Protein AF-0000000072571154 (afdb_homodimer)

pLDDT: mean 88.45, std 12.38, range [33.78, 98.88]

Nearest PDB structures (foldseek):
  8fv0-assembly1_C  TM=9.932E-01  e=1.694E-27  Staphylococcus aureus
  3wr7-assembly1_A-3  TM=9.805E-01  e=6.961E-25  Escherichia coli LY180
  6vfn-assembly1_A  TM=9.793E-01  e=5.054E-25  Bacillus thuringiensis
  5ix3-assembly1_A  TM=9.301E-01  e=3.028E-25  Staphylococcus aureus
  6d72-assembly1_C  TM=8.863E-01  e=3.458E-23  Yersinia pestis

Sequence (360 aa):
MTTLTNEPTMKIRALERTDLKNIHIINNKAETMRLWFEEPYESLDELTSLYDKHIHDNTERRFVIEANDTFIGIVELMSIDYIHRTCEIQIIIISGFSGKGYAQKALKTGVDYAFNTLNMHKVYLWVDIDNAPAVHIYKKLGFKIEGTIKEQFFAGGRYHDSYFMGILKSEYTQREKAVKMTTLTNEPTMKIRALERTDLKNIHIINNKAETMRLWFEEPYESLDELTSLYDKHIHDNTERRFVIEANDTFIGIVELMSIDYIHRTCEIQIIIISGFSGKGYAQKALKTGVDYAFNTLNMHKVYLWVDIDNAPAVHIYKKLGFKIEGTIKEQFFAGGRYHDSYFMGILKSEYTQREKAVK

Structure (mmCIF, N/CA/C/O backbone):
data_AF-0000000072571154-model_v1
#
loop_
_entity.id
_entity.type
_entity.pdbx_description
1 polymer 'Spermidine acetyltransferase'
#
loop_
_atom_site.group_PDB
_atom_site.id
_atom_site.type_symbol
_atom_site.label_atom_id
_atom_site.label_alt_id
_atom_site.label_comp_id
_atom_site.label_asym_id
_atom_site.label_entity_id
_atom_site.label_seq_id
_atom_site.pdbx_PDB_ins_code
_atom_site.Cartn_x
_atom_site.Cartn_y
_atom_site.Cartn_z
_atom_site.occupancy
_atom_site.B_iso_or_equiv
_atom_site.auth_seq_id
_atom_site.auth_comp_id
_atom_site.auth_asym_id
_atom_site.auth_atom_id
_atom_site.pdbx_PDB_model_num
ATOM 1 N N . MET A 1 1 ? -10.336 -48.344 -22.266 1 33.78 1 MET A N 1
ATOM 2 C CA . MET A 1 1 ? -9.133 -47.531 -22.469 1 33.78 1 MET A CA 1
ATOM 3 C C . MET A 1 1 ? -9.242 -46.188 -21.766 1 33.78 1 MET A C 1
ATOM 5 O O . MET A 1 1 ? -10 -45.312 -22.203 1 33.78 1 MET A O 1
ATOM 9 N N . THR A 1 2 ? -9.406 -46.156 -20.438 1 39.28 2 THR A N 1
ATOM 10 C CA . THR A 1 2 ? -9.578 -44.969 -19.594 1 39.28 2 THR A CA 1
ATOM 11 C C . THR A 1 2 ? -8.516 -43.938 -19.891 1 39.28 2 THR A C 1
ATOM 13 O O . THR A 1 2 ? -7.32 -44.188 -19.719 1 39.28 2 THR A O 1
ATOM 16 N N . THR A 1 3 ? -8.688 -43.156 -20.969 1 38.47 3 THR A N 1
ATOM 17 C CA . THR A 1 3 ? -7.75 -42.125 -21.375 1 38.47 3 THR A CA 1
ATOM 18 C C . THR A 1 3 ? -7.277 -41.312 -20.156 1 38.47 3 THR A C 1
ATOM 20 O O . THR A 1 3 ? -8.086 -40.719 -19.453 1 38.47 3 THR A O 1
ATOM 23 N N . LEU A 1 4 ? -6.418 -41.906 -19.297 1 43.72 4 LEU A N 1
ATOM 24 C CA . LEU A 1 4 ? -5.672 -41.219 -18.266 1 43.72 4 LEU A CA 1
ATOM 25 C C . LEU A 1 4 ? -5.215 -39.844 -18.766 1 43.72 4 LEU A C 1
ATOM 27 O O . LEU A 1 4 ? -4.301 -39.75 -19.594 1 43.72 4 LEU A O 1
ATOM 31 N N . THR A 1 5 ? -5.988 -38.938 -19.219 1 46.62 5 THR A N 1
ATOM 32 C CA . THR A 1 5 ? -5.539 -37.594 -19.562 1 46.62 5 THR A CA 1
ATOM 33 C C . THR A 1 5 ? -4.539 -37.062 -18.547 1 46.62 5 THR A C 1
ATOM 35 O O . THR A 1 5 ? -4.844 -37 -17.344 1 46.62 5 THR A O 1
ATOM 38 N N . ASN A 1 6 ? -3.266 -37.438 -18.484 1 48.69 6 ASN A N 1
ATOM 39 C CA . ASN A 1 6 ? -2.072 -37.094 -17.719 1 48.69 6 ASN A CA 1
ATOM 40 C C . ASN A 1 6 ? -1.991 -35.594 -17.438 1 48.69 6 ASN A C 1
ATOM 42 O O . ASN A 1 6 ? -1.205 -34.906 -18.062 1 48.69 6 ASN A O 1
ATOM 46 N N . GLU A 1 7 ? -3.014 -34.875 -17.516 1 56.88 7 GLU A N 1
ATOM 47 C CA . GLU A 1 7 ? -2.82 -33.469 -17.234 1 56.88 7 GLU A CA 1
ATOM 48 C C . GLU A 1 7 ? -2.199 -33.25 -15.852 1 56.88 7 GLU A C 1
ATOM 50 O O . GLU A 1 7 ? -2.551 -33.938 -14.898 1 56.88 7 GLU A O 1
ATOM 55 N N . PRO A 1 8 ? -0.92 -32.781 -15.859 1 63 8 PRO A N 1
ATOM 56 C CA . PRO A 1 8 ? -0.287 -32.531 -14.562 1 63 8 PRO A CA 1
ATOM 57 C C . PRO A 1 8 ? -1.263 -31.984 -13.531 1 63 8 PRO A C 1
ATOM 59 O O . PRO A 1 8 ? -2.152 -31.203 -13.875 1 63 8 PRO A O 1
ATOM 62 N N . THR A 1 9 ? -1.479 -32.812 -12.477 1 82.75 9 THR A N 1
ATOM 63 C CA . THR A 1 9 ? -2.389 -32.469 -11.391 1 82.75 9 THR A CA 1
ATOM 64 C C . THR A 1 9 ? -1.808 -31.328 -10.547 1 82.75 9 THR A C 1
ATOM 66 O O . THR A 1 9 ? -0.744 -31.484 -9.938 1 82.75 9 THR A O 1
ATOM 69 N N . MET A 1 10 ? -2.191 -30.125 -10.812 1 89.62 10 MET A N 1
ATOM 70 C CA . MET A 1 10 ? -1.796 -29 -9.969 1 89.62 10 MET A CA 1
ATOM 71 C C . MET A 1 10 ? -2.668 -28.938 -8.719 1 89.62 10 MET A C 1
ATOM 73 O O . MET A 1 10 ? -3.881 -29.141 -8.789 1 89.62 10 MET A O 1
ATOM 77 N N . LYS A 1 11 ? -1.994 -28.875 -7.59 1 92.62 11 LYS A N 1
ATOM 78 C CA . LYS A 1 11 ? -2.668 -28.703 -6.305 1 92.62 11 LYS A CA 1
ATOM 79 C C . LYS A 1 11 ? -2.201 -27.422 -5.613 1 92.62 11 LYS A C 1
ATOM 81 O O . LYS A 1 11 ? -1.026 -27.062 -5.695 1 92.62 11 LYS A O 1
ATOM 86 N N . ILE A 1 12 ? -3.146 -26.766 -4.973 1 93.5 12 ILE A N 1
ATOM 87 C CA . ILE A 1 12 ? -2.838 -25.609 -4.148 1 93.5 12 ILE A CA 1
ATOM 88 C C . ILE A 1 12 ? -3.236 -25.875 -2.699 1 93.5 12 ILE A C 1
ATOM 90 O O . ILE A 1 12 ? -4.371 -26.281 -2.428 1 93.5 12 ILE A O 1
ATOM 94 N N . ARG A 1 13 ? -2.301 -25.734 -1.814 1 92.19 13 ARG A N 1
ATOM 95 C CA . ARG A 1 13 ? -2.557 -26.031 -0.409 1 92.19 13 ARG A CA 1
ATOM 96 C C . ARG A 1 13 ? -1.908 -25 0.498 1 92.19 13 ARG A C 1
ATOM 98 O O . ARG A 1 13 ? -1.066 -24.219 0.052 1 92.19 13 ARG A O 1
ATOM 105 N N . ALA A 1 14 ? -2.285 -25.031 1.803 1 90.06 14 ALA A N 1
ATOM 106 C CA . ALA A 1 14 ? -1.712 -24.125 2.787 1 90.06 14 ALA A CA 1
ATOM 107 C C . ALA A 1 14 ? -0.218 -24.375 2.967 1 90.06 14 ALA A C 1
ATOM 109 O O . ALA A 1 14 ? 0.23 -25.516 2.936 1 90.06 14 ALA A O 1
ATOM 110 N N . LEU A 1 15 ? 0.505 -23.312 3.18 1 89.62 15 LEU A N 1
ATOM 111 C CA . LEU A 1 15 ? 1.932 -23.406 3.471 1 89.62 15 LEU A CA 1
ATOM 112 C C . LEU A 1 15 ? 2.166 -24.078 4.824 1 89.62 15 LEU A C 1
ATOM 114 O O . LEU A 1 15 ? 1.5 -23.734 5.809 1 89.62 15 LEU A O 1
ATOM 118 N N . GLU A 1 16 ? 2.992 -25.062 4.809 1 86.69 16 GLU A N 1
ATOM 119 C CA . GLU A 1 16 ? 3.379 -25.75 6.035 1 86.69 16 GLU A CA 1
ATOM 120 C C . GLU A 1 16 ? 4.852 -25.516 6.363 1 86.69 16 GLU A C 1
ATOM 122 O O . GLU A 1 16 ? 5.621 -25.094 5.5 1 86.69 16 GLU A O 1
ATOM 127 N N . ARG A 1 17 ? 5.148 -25.797 7.574 1 85.94 17 ARG A N 1
ATOM 128 C CA . ARG A 1 17 ? 6.523 -25.609 8.031 1 85.94 17 ARG A CA 1
ATOM 129 C C . ARG A 1 17 ? 7.496 -26.375 7.133 1 85.94 17 ARG A C 1
ATOM 131 O O . ARG A 1 17 ? 8.609 -25.906 6.875 1 85.94 17 ARG A O 1
ATOM 138 N N . THR A 1 18 ? 7.094 -27.484 6.648 1 85.94 18 THR A N 1
ATOM 139 C CA . THR A 1 18 ? 7.953 -28.344 5.84 1 85.94 18 THR A CA 1
ATOM 140 C C . THR A 1 18 ? 8.242 -27.703 4.488 1 85.94 18 THR A C 1
ATOM 142 O O . THR A 1 18 ? 9.164 -28.109 3.781 1 85.94 18 THR A O 1
ATOM 145 N N . ASP A 1 19 ? 7.473 -26.688 4.16 1 89.56 19 ASP A N 1
ATOM 146 C CA . ASP A 1 19 ? 7.656 -26 2.877 1 89.56 19 ASP A CA 1
ATOM 147 C C . ASP A 1 19 ? 8.711 -24.906 2.979 1 89.56 19 ASP A C 1
ATOM 149 O O . ASP A 1 19 ? 9.164 -24.391 1.96 1 89.56 19 ASP A O 1
ATOM 153 N N . LEU A 1 20 ? 9.102 -24.578 4.164 1 87.44 20 LEU A N 1
ATOM 154 C CA . LEU A 1 20 ? 9.938 -23.406 4.398 1 87.44 20 LEU A CA 1
ATOM 155 C C . LEU A 1 20 ? 11.281 -23.562 3.699 1 87.44 20 LEU A C 1
ATOM 157 O O . LEU A 1 20 ? 11.859 -22.562 3.24 1 87.44 20 LEU A O 1
ATOM 161 N N . LYS A 1 21 ? 11.719 -24.75 3.594 1 85.94 21 LYS A N 1
ATOM 162 C CA . LYS A 1 21 ? 12.977 -24.969 2.887 1 85.94 21 LYS A CA 1
ATOM 163 C C . LYS A 1 21 ? 12.867 -24.547 1.423 1 85.94 21 LYS A C 1
ATOM 165 O O . LYS A 1 21 ? 13.797 -23.953 0.868 1 85.94 21 LYS A O 1
ATOM 170 N N . ASN A 1 22 ? 11.805 -24.891 0.812 1 86.12 22 ASN A N 1
ATOM 171 C CA . ASN A 1 22 ? 11.57 -24.5 -0.575 1 86.12 22 ASN A CA 1
ATOM 172 C C . ASN A 1 22 ? 11.383 -22.984 -0.713 1 86.12 22 ASN A C 1
ATOM 174 O O . ASN A 1 22 ? 11.875 -22.391 -1.672 1 86.12 22 ASN A O 1
ATOM 178 N N . ILE A 1 23 ? 10.695 -22.438 0.235 1 84.75 23 ILE A N 1
ATOM 179 C CA . ILE A 1 23 ? 10.492 -20.984 0.25 1 84.75 23 ILE A CA 1
ATOM 180 C C . ILE A 1 23 ? 11.844 -20.281 0.365 1 84.75 23 ILE A C 1
ATOM 182 O O . ILE A 1 23 ? 12.078 -19.266 -0.292 1 84.75 23 ILE A O 1
ATOM 186 N N . HIS A 1 24 ? 12.609 -20.828 1.175 1 84.25 24 HIS A N 1
ATOM 187 C CA . HIS A 1 24 ? 13.953 -20.297 1.356 1 84.25 24 HIS A CA 1
ATOM 188 C C . HIS A 1 24 ? 14.711 -20.25 0.034 1 84.25 24 HIS A C 1
ATOM 190 O O . HIS A 1 24 ? 15.367 -19.25 -0.275 1 84.25 24 HIS A O 1
ATOM 196 N N . ILE A 1 25 ? 14.531 -21.266 -0.723 1 80.62 25 ILE A N 1
ATOM 197 C CA . ILE A 1 25 ? 15.195 -21.328 -2.02 1 80.62 25 ILE A CA 1
ATOM 198 C C . ILE A 1 25 ? 14.664 -20.234 -2.934 1 80.62 25 ILE A C 1
ATOM 200 O O . ILE A 1 25 ? 15.438 -19.531 -3.582 1 80.62 25 ILE A O 1
ATOM 204 N N . ILE A 1 26 ? 13.43 -20.047 -2.957 1 79.56 26 ILE A N 1
ATOM 205 C CA . ILE A 1 26 ? 12.781 -19.031 -3.785 1 79.56 26 ILE A CA 1
ATOM 206 C C . ILE A 1 26 ? 13.242 -17.641 -3.342 1 79.56 26 ILE A C 1
ATOM 208 O O . ILE A 1 26 ? 13.633 -16.828 -4.172 1 79.56 26 ILE A O 1
ATOM 212 N N . ASN A 1 27 ? 13.25 -17.469 -2.021 1 77.88 27 ASN A N 1
ATOM 213 C CA . ASN A 1 27 ? 13.523 -16.156 -1.444 1 77.88 27 ASN A CA 1
ATOM 214 C C . ASN A 1 27 ? 14.984 -15.758 -1.632 1 77.88 27 ASN A C 1
ATOM 216 O O . ASN A 1 27 ? 15.352 -14.602 -1.421 1 77.88 27 ASN A O 1
ATOM 220 N N . ASN A 1 28 ? 15.758 -16.688 -2.062 1 77.88 28 ASN A N 1
ATOM 221 C CA . ASN A 1 28 ? 17.188 -16.406 -2.207 1 77.88 28 ASN A CA 1
ATOM 222 C C . ASN A 1 28 ? 17.609 -16.406 -3.672 1 77.88 28 ASN A C 1
ATOM 224 O O . ASN A 1 28 ? 18.797 -16.328 -3.977 1 77.88 28 ASN A O 1
ATOM 228 N N . LYS A 1 29 ? 16.656 -16.578 -4.523 1 77.44 29 LYS A N 1
ATOM 229 C CA . LYS A 1 29 ? 16.906 -16.438 -5.953 1 77.44 29 LYS A CA 1
ATOM 230 C C . LYS A 1 29 ? 16.703 -14.992 -6.402 1 77.44 29 LYS A C 1
ATOM 232 O O . LYS A 1 29 ? 15.562 -14.531 -6.527 1 77.44 29 LYS A O 1
ATOM 237 N N . ALA A 1 30 ? 17.781 -14.375 -6.754 1 75.56 30 ALA A N 1
ATOM 238 C CA . ALA A 1 30 ? 17.781 -12.938 -7.039 1 75.56 30 ALA A CA 1
ATOM 239 C C . ALA A 1 30 ? 16.844 -12.602 -8.188 1 75.56 30 ALA A C 1
ATOM 241 O O . ALA A 1 30 ? 16.109 -11.609 -8.133 1 75.56 30 ALA A O 1
ATOM 242 N N . GLU A 1 31 ? 16.844 -13.414 -9.195 1 78.38 31 GLU A N 1
ATOM 243 C CA . GLU A 1 31 ? 16.031 -13.141 -10.383 1 78.38 31 GLU A CA 1
ATOM 244 C C . GLU A 1 31 ? 14.547 -13.188 -10.062 1 78.38 31 GLU A C 1
ATOM 246 O O . GLU A 1 31 ? 13.773 -12.383 -10.578 1 78.38 31 GLU A O 1
ATOM 251 N N . THR A 1 32 ? 14.227 -14.055 -9.203 1 77.12 32 THR A N 1
ATOM 252 C CA . THR A 1 32 ? 12.828 -14.211 -8.812 1 77.12 32 THR A CA 1
ATOM 253 C C . THR A 1 32 ? 12.398 -13.07 -7.891 1 77.12 32 THR A C 1
ATOM 255 O O . THR A 1 32 ? 11.359 -12.453 -8.102 1 77.12 32 THR A O 1
ATOM 258 N N . MET A 1 33 ? 13.289 -12.781 -6.98 1 77.75 33 MET A N 1
ATOM 259 C CA . MET A 1 33 ? 12.953 -11.789 -5.961 1 77.75 33 MET A CA 1
ATOM 260 C C . MET A 1 33 ? 12.914 -10.391 -6.551 1 77.75 33 MET A C 1
ATOM 262 O O . MET A 1 33 ? 12.156 -9.531 -6.082 1 77.75 33 MET A O 1
ATOM 266 N N . ARG A 1 34 ? 13.602 -10.203 -7.621 1 77.69 34 ARG A N 1
ATOM 267 C CA . ARG A 1 34 ? 13.57 -8.914 -8.312 1 77.69 34 ARG A CA 1
ATOM 268 C C . ARG A 1 34 ? 12.172 -8.602 -8.82 1 77.69 34 ARG A C 1
ATOM 270 O O . ARG A 1 34 ? 11.719 -7.457 -8.75 1 77.69 34 ARG A O 1
ATOM 277 N N . LEU A 1 35 ? 11.531 -9.602 -9.227 1 75.94 35 LEU A N 1
ATOM 278 C CA . LEU A 1 35 ? 10.195 -9.414 -9.773 1 75.94 35 LEU A CA 1
ATOM 279 C C . LEU A 1 35 ? 9.188 -9.148 -8.656 1 75.94 35 LEU A C 1
ATOM 281 O O . LEU A 1 35 ? 8.086 -8.641 -8.914 1 75.94 35 LEU A O 1
ATOM 285 N N . TRP A 1 36 ? 9.609 -9.477 -7.504 1 74.75 36 TRP A N 1
ATOM 286 C CA . TRP A 1 36 ? 8.781 -9.211 -6.336 1 74.75 36 TRP A CA 1
ATOM 287 C C . TRP A 1 36 ? 9.242 -7.953 -5.605 1 74.75 36 TRP A C 1
ATOM 289 O O . TRP A 1 36 ? 8.688 -7.598 -4.559 1 74.75 36 TRP A O 1
ATOM 299 N N . PHE A 1 37 ? 10.242 -7.289 -6.059 1 77.88 37 PHE A N 1
ATOM 300 C CA . PHE A 1 37 ? 10.812 -6.078 -5.492 1 77.88 37 PHE A CA 1
ATOM 301 C C . PHE A 1 37 ? 11.305 -6.32 -4.066 1 77.88 37 PHE A C 1
ATOM 303 O O . PHE A 1 37 ? 11.109 -5.484 -3.186 1 77.88 37 PHE A O 1
ATOM 310 N N . GLU A 1 38 ? 11.867 -7.504 -3.871 1 75.62 38 GLU A N 1
ATOM 311 C CA . GLU A 1 38 ? 12.359 -7.871 -2.547 1 75.62 38 GLU A CA 1
ATOM 312 C C . GLU A 1 38 ? 13.836 -8.273 -2.596 1 75.62 38 GLU A C 1
ATOM 314 O O . GLU A 1 38 ? 14.336 -8.664 -3.648 1 75.62 38 GLU A O 1
ATOM 319 N N . GLU A 1 39 ? 14.445 -8.078 -1.369 1 75.62 39 GLU A N 1
ATOM 320 C CA . GLU A 1 39 ? 15.828 -8.516 -1.218 1 75.62 39 GLU A CA 1
ATOM 321 C C . GLU A 1 39 ? 15.914 -10.031 -1.07 1 75.62 39 GLU A C 1
ATOM 323 O O . GLU A 1 39 ? 15.148 -10.633 -0.309 1 75.62 39 GLU A O 1
ATOM 328 N N . PRO A 1 40 ? 16.891 -10.656 -1.719 1 72.69 40 PRO A N 1
ATOM 329 C CA . PRO A 1 40 ? 17.078 -12.102 -1.566 1 72.69 40 PRO A CA 1
ATOM 330 C C . PRO A 1 40 ? 18 -12.453 -0.395 1 72.69 40 PRO A C 1
ATOM 332 O O . PRO A 1 40 ? 19.156 -12.836 -0.602 1 72.69 40 PRO A O 1
ATOM 335 N N . TYR A 1 41 ? 17.578 -12.336 0.846 1 69.5 41 TYR A N 1
ATOM 336 C CA . TYR A 1 41 ? 18.531 -12.492 1.949 1 69.5 41 TYR A CA 1
ATOM 337 C C . TYR A 1 41 ? 17.891 -13.258 3.105 1 69.5 41 TYR A C 1
ATOM 339 O O . TYR A 1 41 ? 18.516 -13.422 4.16 1 69.5 41 TYR A O 1
ATOM 347 N N . GLU A 1 42 ? 16.984 -13.977 2.957 1 70.69 42 GLU A N 1
ATOM 348 C CA . GLU A 1 42 ? 16.297 -14.523 4.121 1 70.69 42 GLU A CA 1
ATOM 349 C C . GLU A 1 42 ? 16.906 -15.852 4.551 1 70.69 42 GLU A C 1
ATOM 351 O O . GLU A 1 42 ? 16.969 -16.797 3.762 1 70.69 42 GLU A O 1
ATOM 356 N N . SER A 1 43 ? 17.531 -15.852 5.777 1 73.62 43 SER A N 1
ATOM 357 C CA . SER A 1 43 ? 18 -17.125 6.312 1 73.62 43 SER A CA 1
ATOM 358 C C . SER A 1 43 ? 16.828 -18.047 6.66 1 73.62 43 SER A C 1
ATOM 360 O O . SER A 1 43 ? 15.711 -17.578 6.863 1 73.62 43 SER A O 1
ATOM 362 N N . LEU A 1 44 ? 17.156 -19.266 6.637 1 79.69 44 LEU A N 1
ATOM 363 C CA . LEU A 1 44 ? 16.125 -20.234 6.98 1 79.69 44 LEU A CA 1
ATOM 364 C C . LEU A 1 44 ? 15.625 -20.016 8.406 1 79.69 44 LEU A C 1
ATOM 366 O O . LEU A 1 44 ? 14.43 -20.156 8.688 1 79.69 44 LEU A O 1
ATOM 370 N N . ASP A 1 45 ? 16.469 -19.688 9.258 1 75.5 45 ASP A N 1
ATOM 371 C CA . ASP A 1 45 ? 16.094 -19.406 10.641 1 75.5 45 ASP A CA 1
ATOM 372 C C . ASP A 1 45 ? 15.156 -18.203 10.727 1 75.5 45 ASP A C 1
ATOM 374 O O . ASP A 1 45 ? 14.188 -18.219 11.484 1 75.5 45 ASP A O 1
ATOM 378 N N . GLU A 1 46 ? 15.414 -17.234 10.016 1 72.38 46 GLU A N 1
ATOM 379 C CA . GLU A 1 46 ? 14.562 -16.047 9.984 1 72.38 46 GLU A CA 1
ATOM 380 C C . GLU A 1 46 ? 13.188 -16.375 9.414 1 72.38 46 GLU A C 1
ATOM 382 O O . GLU A 1 46 ? 12.172 -15.906 9.938 1 72.38 46 GLU A O 1
ATOM 387 N N . LEU A 1 47 ? 13.359 -17.125 8.414 1 76.81 47 LEU A N 1
ATOM 388 C CA . LEU A 1 47 ? 12.109 -17.531 7.773 1 76.81 47 LEU A CA 1
ATOM 389 C C . LEU A 1 47 ? 11.25 -18.328 8.742 1 76.81 47 LEU A C 1
ATOM 391 O O . LEU A 1 47 ? 10.039 -18.109 8.828 1 76.81 47 LEU A O 1
ATOM 395 N N . THR A 1 48 ? 11.867 -19.203 9.414 1 79.5 48 THR A N 1
ATOM 396 C CA . THR A 1 48 ? 11.164 -20.016 10.383 1 79.5 48 THR A CA 1
ATOM 397 C C . THR A 1 48 ? 10.594 -19.172 11.508 1 79.5 48 THR A C 1
ATOM 399 O O . THR A 1 48 ? 9.445 -19.359 11.93 1 79.5 48 THR A O 1
ATOM 402 N N . SER A 1 49 ? 11.328 -18.312 11.945 1 78.31 49 SER A N 1
ATOM 403 C CA . SER A 1 49 ? 10.875 -17.406 13 1 78.31 49 SER A CA 1
ATOM 404 C C . SER A 1 49 ? 9.695 -16.578 12.531 1 78.31 49 SER A C 1
ATOM 406 O O . SER A 1 49 ? 8.727 -16.375 13.273 1 78.31 49 SER A O 1
ATOM 408 N N . LEU A 1 50 ? 9.859 -16.109 11.32 1 74.19 50 LEU A N 1
ATOM 409 C CA . LEU A 1 50 ? 8.781 -15.305 10.758 1 74.19 50 LEU A CA 1
ATOM 410 C C . LEU A 1 50 ? 7.512 -16.141 10.602 1 74.19 50 LEU A C 1
ATOM 412 O O . LEU A 1 50 ? 6.414 -15.656 10.883 1 74.19 50 LEU A O 1
ATOM 416 N N . TYR A 1 51 ? 7.758 -17.281 10.18 1 78.38 51 TYR A N 1
ATOM 417 C CA . TYR A 1 51 ? 6.641 -18.219 10.055 1 78.38 51 TYR A CA 1
ATOM 418 C C . TYR A 1 51 ? 5.941 -18.406 11.398 1 78.38 51 TYR A C 1
ATOM 420 O O . TYR A 1 51 ? 4.715 -18.312 11.484 1 78.38 51 TYR A O 1
ATOM 428 N N . ASP A 1 52 ? 6.648 -18.547 12.422 1 76.44 52 ASP A N 1
ATOM 429 C CA . ASP A 1 52 ? 6.105 -18.781 13.75 1 76.44 52 ASP A CA 1
ATOM 430 C C . ASP A 1 52 ? 5.379 -17.531 14.266 1 76.44 52 ASP A C 1
ATOM 432 O O . ASP A 1 52 ? 4.348 -17.641 14.93 1 76.44 52 ASP A O 1
ATOM 436 N N . LYS A 1 53 ? 5.887 -16.422 13.906 1 75.12 53 LYS A N 1
ATOM 437 C CA . LYS A 1 53 ? 5.305 -15.164 14.359 1 75.12 53 LYS A CA 1
ATOM 438 C C . LYS A 1 53 ? 4.004 -14.867 13.625 1 75.12 53 LYS A C 1
ATOM 440 O O . LYS A 1 53 ? 3.119 -14.195 14.164 1 75.12 53 LYS A O 1
ATOM 445 N N . HIS A 1 54 ? 3.994 -15.461 12.438 1 75.31 54 HIS A N 1
ATOM 446 C CA . HIS A 1 54 ? 2.891 -15.055 11.578 1 75.31 54 HIS A CA 1
ATOM 447 C C . HIS A 1 54 ? 1.86 -16.172 11.438 1 75.31 54 HIS A C 1
ATOM 449 O O . HIS A 1 54 ? 0.927 -16.062 10.641 1 75.31 54 HIS A O 1
ATOM 455 N N . ILE A 1 55 ? 2.066 -17.141 12.188 1 71.69 55 ILE A N 1
ATOM 456 C CA . ILE A 1 55 ? 1.182 -18.297 12.062 1 71.69 55 ILE A CA 1
ATOM 457 C C . ILE A 1 55 ? -0.259 -17.875 12.344 1 71.69 55 ILE A C 1
ATOM 459 O O . ILE A 1 55 ? -1.198 -18.438 11.773 1 71.69 55 ILE A O 1
ATOM 463 N N . HIS A 1 56 ? -0.431 -16.797 13.07 1 74.06 56 HIS A N 1
ATOM 464 C CA . HIS A 1 56 ? -1.773 -16.344 13.414 1 74.06 56 HIS A CA 1
ATOM 465 C C . HIS A 1 56 ? -2.088 -15.008 12.742 1 74.06 56 HIS A C 1
ATOM 467 O O . HIS A 1 56 ? -3.066 -14.352 13.094 1 74.06 56 HIS A O 1
ATOM 473 N N . ASP A 1 57 ? -1.201 -14.688 11.961 1 82.5 57 ASP A N 1
ATOM 474 C CA . ASP A 1 57 ? -1.418 -13.43 11.25 1 82.5 57 ASP A CA 1
ATOM 475 C C . ASP A 1 57 ? -2.576 -13.555 10.266 1 82.5 57 ASP A C 1
ATOM 477 O O . ASP A 1 57 ? -2.52 -14.344 9.328 1 82.5 57 ASP A O 1
ATOM 481 N N . ASN A 1 58 ? -3.543 -12.766 10.477 1 87.62 58 ASN A N 1
ATOM 482 C CA . ASN A 1 58 ? -4.738 -12.852 9.641 1 87.62 58 ASN A CA 1
ATOM 483 C C . ASN A 1 58 ? -4.664 -11.891 8.461 1 87.62 58 ASN A C 1
ATOM 485 O O . ASN A 1 58 ? -5.621 -11.766 7.691 1 87.62 58 ASN A O 1
ATOM 489 N N . THR A 1 59 ? -3.521 -11.234 8.328 1 92 59 THR A N 1
ATOM 490 C CA . THR A 1 59 ? -3.422 -10.258 7.25 1 92 59 THR A CA 1
ATOM 491 C C . THR A 1 59 ? -2.697 -10.852 6.043 1 92 59 THR A C 1
ATOM 493 O O . THR A 1 59 ? -2.367 -10.141 5.098 1 92 59 THR A O 1
ATOM 496 N N . GLU A 1 60 ? -2.471 -12.203 6.129 1 93.56 60 GLU A N 1
ATOM 497 C CA . GLU A 1 60 ? -1.846 -12.875 4.992 1 93.56 60 GLU A CA 1
ATOM 498 C C . GLU A 1 60 ? -2.312 -14.328 4.891 1 93.56 60 GLU A C 1
ATOM 500 O O . GLU A 1 60 ? -2.686 -14.938 5.891 1 93.56 60 GLU A O 1
ATOM 505 N N . ARG A 1 61 ? -2.385 -14.852 3.734 1 92.62 61 ARG A N 1
ATOM 506 C CA . ARG A 1 61 ? -2.582 -16.266 3.391 1 92.62 61 ARG A CA 1
ATOM 507 C C . ARG A 1 61 ? -1.538 -16.734 2.381 1 92.62 61 ARG A C 1
ATOM 509 O O . ARG A 1 61 ? -1.387 -16.125 1.313 1 92.62 61 ARG A O 1
ATOM 516 N N . ARG A 1 62 ? -0.857 -17.703 2.768 1 92.38 62 ARG A N 1
ATOM 517 C CA . ARG A 1 62 ? 0.189 -18.234 1.898 1 92.38 62 ARG A CA 1
ATOM 518 C C . ARG A 1 62 ? -0.139 -19.656 1.444 1 92.38 62 ARG A C 1
ATOM 520 O O . ARG A 1 62 ? -0.448 -20.516 2.268 1 92.38 62 ARG A O 1
ATOM 527 N N . PHE A 1 63 ? -0.073 -19.844 0.161 1 94.19 63 PHE A N 1
ATOM 528 C CA . PHE A 1 63 ? -0.414 -21.141 -0.419 1 94.19 63 PHE A CA 1
ATOM 529 C C . PHE A 1 63 ? 0.735 -21.672 -1.267 1 94.19 63 PHE A C 1
ATOM 531 O O . PHE A 1 63 ? 1.385 -20.906 -1.989 1 94.19 63 PHE A O 1
ATOM 538 N N . VAL A 1 64 ? 0.896 -22.953 -1.169 1 94.31 64 VAL A N 1
ATOM 539 C CA . VAL A 1 64 ? 1.897 -23.656 -1.964 1 94.31 64 VAL A CA 1
ATOM 540 C C . VAL A 1 64 ? 1.252 -24.219 -3.227 1 94.31 64 VAL A C 1
ATOM 542 O O . VAL A 1 64 ? 0.147 -24.766 -3.174 1 94.31 64 VAL A O 1
ATOM 545 N N . ILE A 1 65 ? 1.929 -24.031 -4.301 1 94.94 65 ILE A N 1
ATOM 546 C CA . ILE A 1 65 ? 1.534 -24.625 -5.566 1 94.94 65 ILE A CA 1
ATOM 547 C C . ILE A 1 65 ? 2.369 -25.891 -5.82 1 94.94 65 ILE A C 1
ATOM 549 O O . ILE A 1 65 ? 3.6 -25.828 -5.84 1 94.94 65 ILE A O 1
ATOM 553 N N . GLU A 1 66 ? 1.672 -26.969 -6.086 1 94.12 66 GLU A N 1
ATOM 554 C CA . GLU A 1 66 ? 2.34 -28.234 -6.359 1 94.12 66 GLU A CA 1
ATOM 555 C C . GLU A 1 66 ? 1.866 -28.828 -7.684 1 94.12 66 GLU A C 1
ATOM 557 O O . GLU A 1 66 ? 0.683 -28.75 -8.016 1 94.12 66 GLU A O 1
ATOM 562 N N . ALA A 1 67 ? 2.85 -29.312 -8.383 1 92.19 67 ALA A N 1
ATOM 563 C CA . ALA A 1 67 ? 2.566 -30.125 -9.562 1 92.19 67 ALA A CA 1
ATOM 564 C C . ALA A 1 67 ? 3.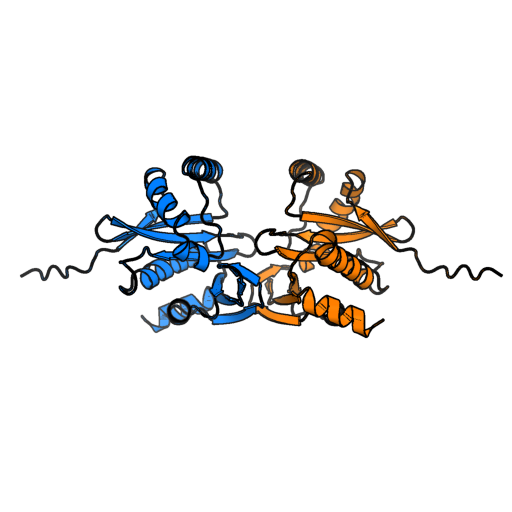205 -31.5 -9.453 1 92.19 67 ALA A C 1
ATOM 566 O O . ALA A 1 67 ? 4.418 -31.625 -9.242 1 92.19 67 ALA A O 1
ATOM 567 N N . ASN A 1 68 ? 2.387 -32.531 -9.586 1 89.62 68 ASN A N 1
ATOM 568 C CA . ASN A 1 68 ? 2.883 -33.906 -9.438 1 89.62 68 ASN A CA 1
ATOM 569 C C . ASN A 1 68 ? 3.676 -34.062 -8.148 1 89.62 68 ASN A C 1
ATOM 571 O O . ASN A 1 68 ? 4.797 -34.594 -8.172 1 89.62 68 ASN A O 1
ATOM 575 N N . ASP A 1 69 ? 3.193 -33.438 -7.062 1 87.56 69 ASP A N 1
ATOM 576 C CA . ASP A 1 69 ? 3.701 -33.562 -5.699 1 87.56 69 ASP A CA 1
ATOM 577 C C . ASP A 1 69 ? 5.059 -32.875 -5.559 1 87.56 69 ASP A C 1
ATOM 579 O O . ASP A 1 69 ? 5.832 -33.188 -4.656 1 87.56 69 ASP A O 1
ATOM 583 N N . THR A 1 70 ? 5.277 -32.094 -6.484 1 90.5 70 THR A N 1
ATOM 584 C CA . THR A 1 70 ? 6.5 -31.297 -6.445 1 90.5 70 THR A CA 1
ATOM 585 C C . THR A 1 70 ? 6.18 -29.812 -6.234 1 90.5 70 THR A C 1
ATOM 587 O O . THR A 1 70 ? 5.258 -29.281 -6.855 1 90.5 70 THR A O 1
ATOM 590 N N . PHE A 1 71 ? 6.965 -29.219 -5.328 1 92.25 71 PHE A N 1
ATOM 591 C CA . PHE A 1 71 ? 6.836 -27.781 -5.09 1 92.25 71 PHE A CA 1
ATOM 592 C C . PHE A 1 71 ? 7.227 -27 -6.332 1 92.25 71 PHE A C 1
ATOM 594 O O . PHE A 1 71 ? 8.336 -27.141 -6.844 1 92.25 71 PHE A O 1
ATOM 601 N N . ILE A 1 72 ? 6.242 -26.125 -6.793 1 92.62 72 ILE A N 1
ATOM 602 C CA . ILE A 1 72 ? 6.617 -25.406 -8.008 1 92.62 72 ILE A CA 1
ATOM 603 C C . ILE A 1 72 ? 6.414 -23.906 -7.812 1 92.62 72 ILE A C 1
ATOM 605 O O . ILE A 1 72 ? 6.684 -23.125 -8.719 1 92.62 72 ILE A O 1
ATOM 609 N N . GLY A 1 73 ? 5.883 -23.484 -6.672 1 93.5 73 GLY A N 1
ATOM 610 C CA . GLY A 1 73 ? 5.707 -22.062 -6.457 1 93.5 73 GLY A CA 1
ATOM 611 C C . GLY A 1 73 ? 4.773 -21.75 -5.301 1 93.5 73 GLY A C 1
ATOM 612 O O . GLY A 1 73 ? 4.453 -22.625 -4.496 1 93.5 73 GLY A O 1
ATOM 613 N N . ILE A 1 74 ? 4.449 -20.438 -5.203 1 93.31 74 ILE A N 1
ATOM 614 C CA . ILE A 1 74 ? 3.551 -19.969 -4.148 1 93.31 74 ILE A CA 1
ATOM 615 C C . ILE A 1 74 ? 2.613 -18.906 -4.699 1 93.31 74 ILE A C 1
ATOM 617 O O . ILE A 1 74 ? 2.959 -18.188 -5.652 1 93.31 74 ILE A O 1
ATOM 621 N N . VAL A 1 75 ? 1.478 -18.875 -4.16 1 95.25 75 VAL A N 1
ATOM 622 C CA . VAL A 1 75 ? 0.528 -17.797 -4.34 1 95.25 75 VAL A CA 1
ATOM 623 C C . VAL A 1 75 ? 0.067 -17.281 -2.977 1 95.25 75 VAL A C 1
ATOM 625 O O . VAL A 1 75 ? -0.273 -18.062 -2.092 1 95.25 75 VAL A O 1
ATOM 628 N N . GLU A 1 76 ? 0.158 -15.969 -2.871 1 95.38 76 GLU A N 1
ATOM 629 C CA . GLU A 1 76 ? -0.086 -15.398 -1.549 1 95.38 76 GLU A CA 1
ATOM 630 C C . GLU A 1 76 ? -1.068 -14.234 -1.623 1 95.38 76 GLU A C 1
ATOM 632 O O . GLU A 1 76 ? -1.067 -13.477 -2.594 1 95.38 76 GLU A O 1
ATOM 637 N N . LEU A 1 77 ? -1.926 -14.172 -0.643 1 96.81 77 LEU A N 1
ATOM 638 C CA . LEU A 1 77 ? -2.725 -12.984 -0.354 1 96.81 77 LEU A CA 1
ATOM 639 C C . LEU A 1 77 ? -2.107 -12.18 0.785 1 96.81 77 LEU A C 1
ATOM 641 O O . LEU A 1 77 ? -1.954 -12.688 1.898 1 96.81 77 LEU A O 1
ATOM 645 N N . MET A 1 78 ? -1.716 -10.977 0.456 1 95.56 78 MET A N 1
ATOM 646 C CA . MET A 1 78 ? -1.018 -10.125 1.413 1 95.56 78 MET A CA 1
ATOM 647 C C . MET A 1 78 ? -1.818 -8.859 1.698 1 95.56 78 MET A C 1
ATOM 649 O O . MET A 1 78 ? -2.76 -8.539 0.971 1 95.56 78 MET A O 1
ATOM 653 N N . SER A 1 79 ? -1.492 -8.234 2.832 1 96.12 79 SER A N 1
ATOM 654 C CA . SER A 1 79 ? -2.109 -6.965 3.197 1 96.12 79 SER A CA 1
ATOM 655 C C . SER A 1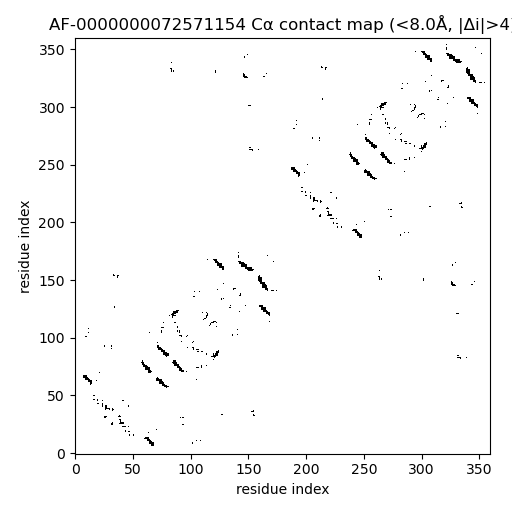 79 ? -3.629 -7.074 3.227 1 96.12 79 SER A C 1
ATOM 657 O O . SER A 1 79 ? -4.328 -6.223 2.678 1 96.12 79 SER A O 1
ATOM 659 N N . ILE A 1 80 ? -4.082 -8.148 3.734 1 96.19 80 ILE A N 1
ATOM 660 C CA . ILE A 1 80 ? -5.523 -8.336 3.863 1 96.19 80 ILE A CA 1
ATOM 661 C C . ILE A 1 80 ? -6.094 -7.293 4.828 1 96.19 80 ILE A C 1
ATOM 663 O O . ILE A 1 80 ? -5.664 -7.203 5.98 1 96.19 80 ILE A O 1
ATOM 667 N N . ASP A 1 81 ? -6.949 -6.496 4.355 1 96.25 81 ASP A N 1
ATOM 668 C CA . ASP A 1 81 ? -7.668 -5.504 5.145 1 96.25 81 ASP A CA 1
ATOM 669 C C . ASP A 1 81 ? -9.156 -5.836 5.223 1 96.25 81 ASP A C 1
ATOM 671 O O . ASP A 1 81 ? -9.867 -5.773 4.219 1 96.25 81 ASP A O 1
ATOM 675 N N . TYR A 1 82 ? -9.617 -6.145 6.379 1 94.56 82 TYR A N 1
ATOM 676 C CA . TYR A 1 82 ? -10.977 -6.648 6.531 1 94.56 82 TYR A CA 1
ATOM 677 C C . TYR A 1 82 ? -11.977 -5.5 6.629 1 94.56 82 TYR A C 1
ATOM 679 O O . TYR A 1 82 ? -13.188 -5.711 6.52 1 94.56 82 TYR A O 1
ATOM 687 N N . ILE A 1 83 ? -11.461 -4.289 6.828 1 93.06 83 ILE A N 1
ATOM 688 C CA . ILE A 1 83 ? -12.344 -3.127 6.805 1 93.06 83 ILE A CA 1
ATOM 689 C C . ILE A 1 83 ? -12.602 -2.707 5.359 1 93.06 83 ILE A C 1
ATOM 691 O O . ILE A 1 83 ? -13.75 -2.648 4.922 1 93.06 83 ILE A O 1
ATOM 695 N N . HIS A 1 84 ? -11.547 -2.479 4.637 1 96.44 84 HIS A N 1
ATOM 696 C CA . HIS A 1 84 ? -11.68 -2.098 3.236 1 96.44 84 HIS A CA 1
ATOM 697 C C . HIS A 1 84 ? -12 -3.307 2.365 1 96.44 84 HIS A C 1
ATOM 699 O O . HIS A 1 84 ? -12.43 -3.156 1.22 1 96.44 84 HIS A O 1
ATOM 705 N N . ARG A 1 85 ? -11.719 -4.5 2.975 1 97.75 85 ARG A N 1
ATOM 706 C CA . ARG A 1 85 ? -11.914 -5.781 2.303 1 97.75 85 ARG A CA 1
ATOM 707 C C . ARG A 1 85 ? -11.156 -5.824 0.978 1 97.75 85 ARG A C 1
ATOM 709 O O . ARG A 1 85 ? -11.734 -6.141 -0.064 1 97.75 85 ARG A O 1
ATOM 716 N N . THR A 1 86 ? -9.945 -5.473 1.057 1 98.44 86 THR A N 1
ATOM 717 C CA . THR A 1 86 ? -9.016 -5.547 -0.065 1 98.44 86 THR A CA 1
ATOM 718 C C . THR A 1 86 ? -7.793 -6.395 0.296 1 98.44 86 THR A C 1
ATOM 720 O O . THR A 1 86 ? -7.504 -6.598 1.476 1 98.44 86 THR A O 1
ATOM 723 N N . CYS A 1 87 ? -7.125 -6.934 -0.703 1 98.44 87 CYS A N 1
ATOM 724 C CA . CYS A 1 87 ? -5.852 -7.617 -0.477 1 98.44 87 CYS A CA 1
ATOM 725 C C . CYS A 1 87 ? -5 -7.613 -1.74 1 98.44 87 CYS A C 1
ATOM 727 O O . CYS A 1 87 ? -5.516 -7.414 -2.842 1 98.44 87 CYS A O 1
ATOM 729 N N . GLU A 1 88 ? -3.748 -7.734 -1.49 1 98.44 88 GLU A N 1
ATOM 730 C CA . GLU A 1 88 ? -2.775 -7.875 -2.57 1 98.44 88 GLU A CA 1
ATOM 731 C C . GLU A 1 88 ? -2.508 -9.344 -2.887 1 98.44 88 GLU A C 1
ATOM 733 O O . GLU A 1 88 ? -2.365 -10.164 -1.978 1 98.44 88 GLU A O 1
ATOM 738 N N . ILE A 1 89 ? -2.477 -9.672 -4.145 1 98.31 89 ILE A N 1
ATOM 739 C CA . ILE A 1 89 ? -2.133 -11.039 -4.516 1 98.31 89 ILE A CA 1
ATOM 740 C C . ILE A 1 89 ? -0.752 -11.07 -5.168 1 98.31 89 ILE A C 1
ATOM 742 O O . ILE A 1 89 ? -0.401 -10.164 -5.93 1 98.31 89 ILE A O 1
ATOM 746 N N . GLN A 1 90 ? 0.012 -12.062 -4.82 1 95.75 90 GLN A N 1
ATOM 747 C CA . GLN A 1 90 ? 1.352 -12.289 -5.355 1 95.75 90 GLN A CA 1
ATOM 748 C C . GLN A 1 90 ? 1.538 -13.75 -5.766 1 95.75 90 GLN A C 1
ATOM 750 O O . GLN A 1 90 ? 1 -14.656 -5.125 1 95.75 90 GLN A O 1
ATOM 755 N N . ILE A 1 91 ? 2.338 -13.961 -6.801 1 94.38 91 ILE A N 1
ATOM 756 C CA . ILE A 1 91 ? 2.555 -15.328 -7.266 1 94.38 91 ILE A CA 1
ATOM 757 C C . ILE A 1 91 ? 3.996 -15.484 -7.746 1 94.38 91 ILE A C 1
ATOM 759 O O . ILE A 1 91 ? 4.559 -14.57 -8.359 1 94.38 91 ILE A O 1
ATOM 763 N N . ILE A 1 92 ? 4.531 -16.609 -7.434 1 91.5 92 ILE A N 1
ATOM 764 C CA . ILE A 1 92 ? 5.832 -17.016 -7.953 1 91.5 92 ILE A CA 1
ATOM 765 C C . ILE A 1 92 ? 5.766 -18.469 -8.445 1 91.5 92 ILE A C 1
ATOM 767 O O . ILE A 1 92 ? 5.227 -19.344 -7.762 1 91.5 92 ILE A O 1
ATOM 771 N N . ILE A 1 93 ? 6.191 -18.672 -9.57 1 90.5 93 ILE A N 1
ATOM 772 C CA . ILE A 1 93 ? 6.441 -20 -10.102 1 90.5 93 ILE A CA 1
ATOM 773 C C . ILE A 1 93 ? 7.941 -20.188 -10.328 1 90.5 93 ILE A C 1
ATOM 775 O O . ILE A 1 93 ? 8.602 -19.344 -10.922 1 90.5 93 ILE A O 1
ATOM 779 N N . ILE A 1 94 ? 8.422 -21.25 -9.773 1 87.19 94 ILE A N 1
ATOM 780 C CA . ILE A 1 94 ? 9.859 -21.484 -9.875 1 87.19 94 ILE A CA 1
ATOM 781 C C . ILE A 1 94 ? 10.242 -21.688 -11.344 1 87.19 94 ILE A C 1
ATOM 783 O O . ILE A 1 94 ? 9.438 -22.156 -12.141 1 87.19 94 ILE A O 1
ATOM 787 N N . SE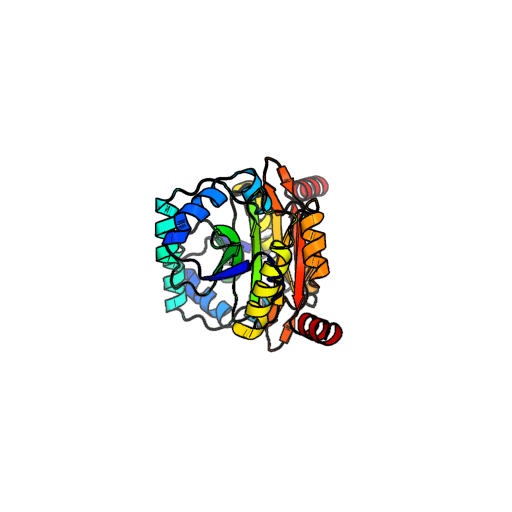R A 1 95 ? 11.547 -21.484 -11.484 1 83.5 95 SER A N 1
ATOM 788 C CA . SER A 1 95 ? 12.086 -21.594 -12.836 1 83.5 95 SER A CA 1
ATOM 789 C C . SER A 1 95 ? 11.914 -23.016 -13.375 1 83.5 95 SER A C 1
ATOM 791 O O . SER A 1 95 ? 12.047 -23.984 -12.633 1 83.5 95 SER A O 1
ATOM 793 N N . GLY A 1 96 ? 11.617 -23.266 -14.57 1 84.81 96 GLY A N 1
ATOM 794 C CA . GLY A 1 96 ? 11.438 -24.562 -15.18 1 84.81 96 GLY A CA 1
ATOM 795 C C . GLY A 1 96 ? 9.977 -24.953 -15.352 1 84.81 96 GLY A C 1
ATOM 796 O O . GLY A 1 96 ? 9.648 -25.859 -16.109 1 84.81 96 GLY A O 1
ATOM 797 N N . PHE A 1 97 ? 9.219 -24.328 -14.477 1 87.12 97 PHE A N 1
ATOM 798 C CA . PHE A 1 97 ? 7.797 -24.641 -14.562 1 87.12 97 PHE A CA 1
ATOM 799 C C . PHE A 1 97 ? 7.012 -23.469 -15.125 1 87.12 97 PHE A C 1
ATOM 801 O O . PHE A 1 97 ? 5.781 -23.453 -15.07 1 87.12 97 PHE A O 1
ATOM 808 N N . SER A 1 98 ? 7.691 -22.531 -15.688 1 82.88 98 SER A N 1
ATOM 809 C CA . SER A 1 98 ? 7.051 -21.359 -16.281 1 82.88 98 SER A CA 1
ATOM 810 C C . SER A 1 98 ? 6.5 -21.672 -17.672 1 82.88 98 SER A C 1
ATOM 812 O O . SER A 1 98 ? 7.008 -22.562 -18.359 1 82.88 98 SER A O 1
ATOM 814 N N . GLY A 1 99 ? 5.465 -20.984 -18 1 84.31 99 GLY A N 1
ATOM 815 C CA . GLY A 1 99 ? 4.93 -21.125 -19.344 1 84.31 99 GLY A CA 1
ATOM 816 C C . GLY A 1 99 ? 4.055 -22.359 -19.516 1 84.31 99 GLY A C 1
ATOM 817 O O . GLY A 1 99 ? 3.793 -22.781 -20.641 1 84.31 99 GLY A O 1
ATOM 818 N N . LYS A 1 100 ? 3.637 -22.984 -18.453 1 88.5 100 LYS A N 1
ATOM 819 C CA . LYS A 1 100 ? 2.842 -24.203 -18.516 1 88.5 100 LYS A CA 1
ATOM 820 C C . LYS A 1 100 ? 1.421 -23.969 -18.016 1 88.5 100 LYS A C 1
ATOM 822 O O . LYS A 1 100 ? 0.661 -24.906 -17.812 1 88.5 100 LYS A O 1
ATOM 827 N N . GLY A 1 101 ? 1.123 -22.703 -17.719 1 91.38 101 GLY A N 1
ATOM 828 C CA . GLY A 1 101 ? -0.234 -22.359 -17.328 1 91.38 101 GLY A CA 1
ATOM 829 C C . GLY A 1 101 ? -0.462 -22.453 -15.836 1 91.38 101 GLY A C 1
ATOM 830 O O . GLY A 1 101 ? -1.561 -22.172 -15.352 1 91.38 101 GLY A O 1
ATOM 831 N N . TYR A 1 102 ? 0.507 -22.797 -15.07 1 93.06 102 TYR A N 1
ATOM 832 C CA . TYR A 1 102 ? 0.379 -22.969 -13.633 1 93.06 102 TYR A CA 1
ATOM 833 C C . TYR A 1 102 ? 0.071 -21.641 -12.953 1 93.06 102 TYR A C 1
ATOM 835 O O . TYR A 1 102 ? -0.758 -21.578 -12.039 1 93.06 102 TYR A O 1
ATOM 843 N N . ALA A 1 103 ? 0.697 -20.641 -13.438 1 93.69 103 ALA A N 1
ATOM 844 C CA . ALA A 1 103 ? 0.505 -19.328 -12.836 1 93.69 103 ALA A CA 1
ATOM 845 C C . ALA A 1 103 ? -0.943 -18.859 -12.977 1 93.69 103 ALA A C 1
ATOM 847 O O . ALA A 1 103 ? -1.545 -18.391 -12.008 1 93.69 103 ALA A O 1
ATOM 848 N N . GLN A 1 104 ? -1.461 -19.047 -14.117 1 94.56 104 GLN A N 1
ATOM 849 C CA . GLN A 1 104 ? -2.834 -18.625 -14.367 1 94.56 104 GLN A CA 1
ATOM 850 C C . GLN A 1 104 ? -3.816 -19.375 -13.477 1 94.56 104 GLN A C 1
ATOM 852 O O . GLN A 1 104 ? -4.703 -18.766 -12.875 1 94.56 104 GLN A O 1
ATOM 857 N N . LYS A 1 105 ? -3.623 -20.625 -13.406 1 94.38 105 LYS A N 1
ATOM 858 C CA . LYS A 1 105 ? -4.5 -21.453 -12.586 1 94.38 105 LYS A CA 1
ATOM 859 C C . LYS A 1 105 ? -4.375 -21.094 -11.109 1 94.38 105 LYS A C 1
ATOM 861 O O . LYS A 1 105 ? -5.379 -21 -10.398 1 94.38 105 LYS A O 1
ATOM 866 N N . ALA A 1 106 ? -3.166 -20.906 -10.664 1 95.38 106 ALA A N 1
ATOM 867 C CA . ALA A 1 106 ? -2.918 -20.578 -9.266 1 95.38 106 ALA A CA 1
ATOM 868 C C . ALA A 1 106 ? -3.514 -19.203 -8.922 1 95.38 106 ALA A C 1
ATOM 870 O O . ALA A 1 106 ? -4.137 -19.047 -7.867 1 95.38 106 ALA A O 1
ATOM 871 N N . LEU A 1 107 ? -3.352 -18.297 -9.789 1 96.62 107 LEU A N 1
ATOM 872 C CA . LEU A 1 107 ? -3.904 -16.953 -9.586 1 96.62 107 LEU A CA 1
ATOM 873 C C . LEU A 1 107 ? -5.426 -17 -9.5 1 96.62 107 LEU A C 1
ATOM 875 O O . LEU A 1 107 ? -6.023 -16.375 -8.633 1 96.62 107 LEU A O 1
ATOM 879 N N . LYS A 1 108 ? -5.992 -17.719 -10.391 1 96.38 108 LYS A N 1
ATOM 880 C CA . LYS A 1 108 ? -7.441 -17.859 -10.367 1 96.38 108 LYS A CA 1
ATOM 881 C C . LYS A 1 108 ? -7.918 -18.438 -9.039 1 96.38 108 LYS A C 1
ATOM 883 O O . LYS A 1 108 ? -8.898 -17.953 -8.469 1 96.38 108 LYS A O 1
ATOM 888 N N . THR A 1 109 ? -7.23 -19.406 -8.578 1 95.56 109 THR A N 1
ATOM 889 C CA . THR A 1 109 ? -7.57 -20.016 -7.297 1 95.56 109 THR A CA 1
ATOM 890 C C . THR A 1 109 ? -7.441 -19 -6.16 1 95.56 109 THR A C 1
ATOM 892 O O . THR A 1 109 ? -8.305 -18.938 -5.285 1 95.56 109 THR A O 1
ATOM 895 N N . GLY A 1 110 ? -6.328 -18.266 -6.176 1 97.25 110 GLY A N 1
ATOM 896 C CA . GLY A 1 110 ? -6.117 -17.234 -5.164 1 97.25 110 GLY A CA 1
ATOM 897 C C . GLY A 1 110 ? -7.188 -16.172 -5.176 1 97.25 110 GLY A C 1
ATOM 898 O O . GLY A 1 110 ? -7.703 -15.781 -4.121 1 97.25 110 GLY A O 1
ATOM 899 N N . VAL A 1 111 ? -7.539 -15.75 -6.352 1 98.19 111 VAL A N 1
ATOM 900 C CA . VAL A 1 111 ? -8.555 -14.711 -6.504 1 98.19 111 VAL A CA 1
ATOM 901 C C . VAL A 1 111 ? -9.914 -15.25 -6.062 1 98.19 111 VAL A C 1
ATOM 903 O O . VAL A 1 111 ? -10.656 -14.562 -5.355 1 98.19 111 VAL A O 1
ATOM 906 N N . ASP A 1 112 ? -10.195 -16.469 -6.457 1 97.25 112 ASP A N 1
ATOM 907 C CA . ASP A 1 112 ? -11.438 -17.109 -6.031 1 97.25 112 ASP A CA 1
ATOM 908 C C . ASP A 1 112 ? -11.516 -17.203 -4.512 1 97.25 112 ASP A C 1
ATOM 910 O O . ASP A 1 112 ? -12.562 -16.938 -3.918 1 97.25 112 ASP A O 1
ATOM 914 N N . TYR A 1 113 ? -10.445 -17.594 -3.904 1 97 113 TYR A N 1
ATOM 915 C CA . TYR A 1 113 ? -10.383 -17.703 -2.451 1 97 113 TYR A CA 1
ATOM 916 C C . TYR A 1 113 ? -10.625 -16.344 -1.805 1 97 113 TYR A C 1
ATOM 918 O O . TYR A 1 113 ? -11.383 -16.219 -0.841 1 97 113 TYR A O 1
ATOM 926 N N . ALA A 1 114 ? -9.992 -15.297 -2.307 1 98.44 114 ALA A N 1
ATOM 927 C CA . ALA A 1 114 ? -10.133 -13.945 -1.779 1 98.44 114 ALA A CA 1
ATOM 928 C C . ALA A 1 114 ? -11.586 -13.484 -1.83 1 98.44 114 ALA A C 1
ATOM 930 O O . ALA A 1 114 ? -12.117 -12.969 -0.842 1 98.44 114 ALA A O 1
ATOM 931 N N . PHE A 1 115 ? -12.258 -13.727 -2.92 1 98.44 115 PHE A N 1
ATOM 932 C CA . PHE A 1 115 ? -13.602 -13.203 -3.119 1 98.44 115 PHE A CA 1
ATOM 933 C C . PHE A 1 115 ? -14.641 -14.102 -2.461 1 98.44 115 PHE A C 1
ATOM 935 O O . PHE A 1 115 ? -15.547 -13.617 -1.785 1 98.44 115 PHE A O 1
ATOM 942 N N . ASN A 1 116 ? -14.453 -15.375 -2.574 1 96.94 116 ASN A N 1
ATOM 943 C CA . ASN A 1 116 ? -15.547 -16.266 -2.223 1 96.94 116 ASN A CA 1
ATOM 944 C C . ASN A 1 116 ? -15.352 -16.875 -0.84 1 96.94 116 ASN A C 1
ATOM 946 O O . ASN A 1 116 ? -16.281 -17.422 -0.251 1 96.94 116 ASN A O 1
ATOM 950 N N . THR A 1 117 ? -14.172 -16.859 -0.336 1 96.62 117 THR A N 1
ATOM 951 C CA . THR A 1 117 ? -13.914 -17.406 0.996 1 96.62 117 THR A CA 1
ATOM 952 C C . THR A 1 117 ? -13.695 -16.266 2.002 1 96.62 117 THR A C 1
ATOM 954 O O . THR A 1 117 ? -14.297 -16.266 3.076 1 96.62 117 THR A O 1
ATOM 957 N N . LEU A 1 118 ? -12.898 -15.312 1.607 1 96.88 118 LEU A N 1
ATOM 958 C CA . LEU A 1 118 ? -12.555 -14.242 2.537 1 96.88 118 LEU A CA 1
ATOM 959 C C . LEU A 1 118 ? -13.5 -13.055 2.365 1 96.88 118 LEU A C 1
ATOM 961 O O . LEU A 1 118 ? -13.406 -12.078 3.104 1 96.88 118 LEU A O 1
ATOM 965 N N . ASN A 1 119 ? -14.336 -13.094 1.378 1 97.88 119 ASN A N 1
ATOM 966 C CA . ASN A 1 119 ? -15.32 -12.055 1.104 1 97.88 119 ASN A CA 1
ATOM 967 C C . ASN A 1 119 ? -14.656 -10.703 0.859 1 97.88 119 ASN A C 1
ATOM 969 O O . ASN A 1 119 ? -15.117 -9.68 1.366 1 97.88 119 ASN A O 1
ATOM 973 N N . MET A 1 120 ? -13.602 -10.711 0.165 1 98.56 120 MET A N 1
ATOM 974 C CA . MET A 1 120 ? -12.945 -9.461 -0.228 1 98.56 120 MET A CA 1
ATOM 975 C C . MET A 1 120 ? -13.797 -8.703 -1.244 1 98.56 120 MET A C 1
ATOM 977 O O . MET A 1 120 ? -14.578 -9.305 -1.98 1 98.56 120 MET A O 1
ATOM 981 N N . HIS A 1 121 ? -13.648 -7.383 -1.248 1 98.75 121 HIS A N 1
ATOM 982 C CA . HIS A 1 121 ? -14.305 -6.504 -2.207 1 98.75 121 HIS A CA 1
ATOM 983 C C . HIS A 1 121 ? -13.445 -6.301 -3.449 1 98.75 121 HIS A C 1
ATOM 985 O O . HIS A 1 121 ? -13.961 -6.188 -4.562 1 98.75 121 HIS A O 1
ATOM 991 N N . LYS A 1 122 ? -12.188 -6.336 -3.238 1 98.81 122 LYS A N 1
ATOM 992 C CA . LYS A 1 122 ? -11.234 -6.059 -4.305 1 98.81 122 LYS A CA 1
ATOM 993 C C . LYS A 1 122 ? -9.922 -6.816 -4.082 1 98.81 122 LYS A C 1
ATOM 995 O O . LYS A 1 122 ? -9.453 -6.922 -2.949 1 98.81 122 LYS A O 1
ATOM 1000 N N . VAL A 1 123 ? -9.352 -7.301 -5.145 1 98.88 123 VAL A N 1
ATOM 1001 C CA . VAL A 1 123 ? -8 -7.836 -5.168 1 98.88 123 VAL A CA 1
ATOM 1002 C C . VAL A 1 123 ? -7.121 -6.988 -6.082 1 98.88 123 VAL A C 1
ATOM 1004 O O . VAL A 1 123 ? -7.547 -6.598 -7.176 1 98.88 123 VAL A O 1
ATOM 1007 N N . TYR A 1 124 ? -5.953 -6.625 -5.559 1 98.81 124 TYR A N 1
ATOM 1008 C CA . TYR A 1 124 ? -5.059 -5.801 -6.367 1 98.81 124 TYR A CA 1
ATOM 1009 C C . TYR A 1 124 ? -3.654 -6.391 -6.398 1 98.81 124 TYR A C 1
ATOM 1011 O O . TYR A 1 124 ? -3.369 -7.371 -5.707 1 98.81 124 TYR A O 1
ATOM 1019 N N . LEU A 1 125 ? -2.812 -5.852 -7.273 1 98.38 125 LEU A N 1
ATOM 1020 C CA . LEU A 1 125 ? -1.424 -6.289 -7.371 1 98.38 125 LEU A CA 1
ATOM 1021 C C . LEU A 1 125 ? -0.55 -5.203 -7.984 1 98.38 125 LEU A C 1
ATOM 1023 O O . LEU A 1 125 ? -1.061 -4.27 -8.609 1 98.38 125 LEU A O 1
ATOM 1027 N N . TRP A 1 126 ? 0.704 -5.34 -7.691 1 97.5 126 TRP A N 1
ATOM 1028 C CA . TRP A 1 126 ? 1.755 -4.555 -8.336 1 97.5 126 TRP A CA 1
ATOM 1029 C C . TRP A 1 126 ? 2.512 -5.395 -9.359 1 97.5 126 TRP A C 1
ATOM 1031 O O . TRP A 1 126 ? 2.828 -6.559 -9.102 1 97.5 126 TRP A O 1
ATOM 1041 N N . VAL A 1 127 ? 2.803 -4.785 -10.523 1 97.25 127 VAL A N 1
ATOM 1042 C CA . VAL A 1 127 ? 3.59 -5.527 -11.5 1 97.25 127 VAL A CA 1
ATOM 1043 C C . VAL A 1 127 ? 4.465 -4.559 -12.297 1 97.25 127 VAL A C 1
ATOM 1045 O O . VAL A 1 127 ? 4.008 -3.482 -12.695 1 97.25 127 VAL A O 1
ATOM 1048 N N . ASP A 1 128 ? 5.695 -4.969 -12.508 1 96.31 128 ASP A N 1
ATOM 1049 C CA . ASP A 1 128 ? 6.598 -4.172 -13.336 1 96.31 128 ASP A CA 1
ATOM 1050 C C . ASP A 1 128 ? 6.004 -3.947 -14.727 1 96.31 128 ASP A C 1
ATOM 1052 O O . ASP A 1 128 ? 5.484 -4.879 -15.344 1 96.31 128 ASP A O 1
ATOM 1056 N N . ILE A 1 129 ? 6.125 -2.697 -15.188 1 96.69 129 ILE A N 1
ATOM 1057 C CA . ILE A 1 129 ? 5.52 -2.377 -16.484 1 96.69 129 ILE A CA 1
ATOM 1058 C C . ILE A 1 129 ? 6.188 -3.197 -17.578 1 96.69 129 ILE A C 1
ATOM 1060 O O . ILE A 1 129 ? 5.586 -3.449 -18.625 1 96.69 129 ILE A O 1
ATOM 1064 N N . ASP A 1 130 ? 7.414 -3.666 -17.328 1 94.81 130 ASP A N 1
ATOM 1065 C CA . ASP A 1 130 ? 8.18 -4.398 -18.328 1 94.81 130 ASP A CA 1
ATOM 1066 C C . ASP A 1 130 ? 7.891 -5.895 -18.266 1 94.81 130 ASP A C 1
ATOM 1068 O O . ASP A 1 130 ? 8.383 -6.664 -19.094 1 94.81 130 ASP A O 1
ATOM 1072 N N . ASN A 1 131 ? 7.117 -6.312 -17.297 1 93.25 131 ASN A N 1
ATOM 1073 C CA . ASN A 1 131 ? 6.781 -7.727 -17.156 1 93.25 131 ASN A CA 1
ATOM 1074 C C . ASN A 1 131 ? 5.547 -8.094 -17.984 1 93.25 131 ASN A C 1
ATOM 1076 O O . ASN A 1 131 ? 4.508 -8.453 -17.422 1 93.25 131 ASN A O 1
ATOM 1080 N N . ALA A 1 132 ? 5.707 -8.086 -19.25 1 95.12 132 ALA A N 1
ATOM 1081 C CA . ALA A 1 132 ? 4.605 -8.258 -20.188 1 95.12 132 ALA A CA 1
ATOM 1082 C C . ALA A 1 132 ? 3.908 -9.594 -19.984 1 95.12 132 ALA A C 1
ATOM 1084 O O . ALA A 1 132 ? 2.676 -9.672 -19.969 1 95.12 132 ALA A O 1
ATOM 1085 N N . PRO A 1 133 ? 4.672 -10.68 -19.828 1 92.31 133 PRO A N 1
ATOM 1086 C CA . PRO A 1 133 ? 4 -11.969 -19.625 1 92.31 133 PRO A CA 1
ATOM 1087 C C . PRO A 1 133 ? 3.078 -11.961 -18.406 1 92.31 133 PRO A C 1
ATOM 1089 O O . PRO A 1 133 ? 1.949 -12.453 -18.484 1 92.31 133 PRO A O 1
ATOM 1092 N N . ALA A 1 134 ? 3.523 -11.422 -17.312 1 94.06 134 ALA A N 1
ATOM 1093 C CA . ALA A 1 134 ? 2.693 -11.359 -16.125 1 94.06 134 ALA A CA 1
ATOM 1094 C C . ALA A 1 134 ? 1.464 -10.484 -16.344 1 94.06 134 ALA A C 1
ATOM 1096 O O . ALA A 1 134 ? 0.346 -10.867 -15.992 1 94.06 134 ALA A O 1
ATOM 1097 N N . VAL A 1 135 ? 1.658 -9.344 -16.953 1 97.12 135 VAL A N 1
ATOM 1098 C CA . VAL A 1 135 ? 0.565 -8.422 -17.234 1 97.12 135 VAL A CA 1
ATOM 1099 C C . VAL A 1 135 ? -0.501 -9.133 -18.078 1 97.12 135 VAL A C 1
ATOM 1101 O O . VAL A 1 135 ? -1.699 -8.969 -17.828 1 97.12 135 VAL A O 1
ATOM 1104 N N . HIS A 1 136 ? -0.049 -9.867 -19.031 1 96.44 136 HIS A N 1
ATOM 1105 C CA . HIS A 1 136 ? -0.961 -10.617 -19.891 1 96.44 136 HIS A CA 1
ATOM 1106 C C . HIS A 1 136 ? -1.815 -11.586 -19.078 1 96.44 136 HIS A C 1
ATOM 1108 O O . HIS A 1 136 ? -3.031 -11.656 -19.266 1 96.44 136 HIS A O 1
ATOM 1114 N N . ILE A 1 137 ? -1.229 -12.289 -18.203 1 95.38 137 ILE A N 1
ATOM 1115 C CA . ILE A 1 137 ? -1.93 -13.25 -17.359 1 95.38 137 ILE A CA 1
ATOM 1116 C C . ILE A 1 137 ? -2.953 -12.531 -16.484 1 95.38 137 ILE A C 1
ATOM 1118 O O . ILE A 1 137 ? -4.09 -12.992 -16.344 1 95.38 137 ILE A O 1
ATOM 1122 N N . TYR A 1 138 ? -2.58 -11.43 -15.875 1 97.75 138 TYR A N 1
ATOM 1123 C CA . TYR A 1 138 ? -3.469 -10.664 -15.008 1 97.75 138 TYR A CA 1
ATOM 1124 C C . TYR A 1 138 ? -4.664 -10.125 -15.781 1 97.75 138 TYR A C 1
ATOM 1126 O O . TYR A 1 138 ? -5.801 -10.211 -15.312 1 97.75 138 TYR A O 1
ATOM 1134 N N . LYS A 1 139 ? -4.371 -9.609 -16.953 1 97.75 139 LYS A N 1
ATOM 1135 C CA . LYS A 1 139 ? -5.453 -9.102 -17.797 1 97.75 139 LYS A CA 1
ATOM 1136 C C . LYS A 1 139 ? -6.414 -10.219 -18.188 1 97.75 139 LYS A C 1
ATOM 1138 O O . LYS A 1 139 ? -7.629 -10.023 -18.219 1 97.75 139 LYS A O 1
ATOM 1143 N N . LYS A 1 140 ? -5.879 -11.359 -18.5 1 95.31 140 LYS A N 1
ATOM 1144 C CA . LYS A 1 140 ? -6.695 -12.516 -18.859 1 95.31 140 LYS A CA 1
ATOM 1145 C C . LYS A 1 140 ? -7.645 -12.898 -17.734 1 95.31 140 LYS A C 1
ATOM 1147 O O . LYS A 1 140 ? -8.758 -13.359 -17.984 1 95.31 140 LYS A O 1
ATOM 1152 N N . LEU A 1 141 ? -7.223 -12.688 -16.547 1 95.69 141 LEU A N 1
ATOM 1153 C CA . LEU A 1 141 ? -8.039 -13.023 -15.383 1 95.69 141 LEU A CA 1
ATOM 1154 C C . LEU A 1 141 ? -9.039 -11.914 -15.078 1 95.69 141 LEU A C 1
ATOM 1156 O O . LEU A 1 141 ? -9.898 -12.062 -14.219 1 95.69 141 LEU A O 1
ATOM 1160 N N . GLY A 1 142 ? -8.883 -10.758 -15.703 1 97.31 142 GLY A N 1
ATOM 1161 C CA . GLY A 1 142 ? -9.859 -9.695 -15.57 1 97.31 142 GLY A CA 1
ATOM 1162 C C . GLY A 1 142 ? -9.32 -8.477 -14.844 1 97.31 142 GLY A C 1
ATOM 1163 O O . GLY A 1 142 ? -10.039 -7.488 -14.664 1 97.31 142 GLY A O 1
ATOM 1164 N N . PHE A 1 143 ? -8.07 -8.523 -14.43 1 98.62 143 PHE A N 1
ATOM 1165 C CA . PHE A 1 143 ? -7.477 -7.359 -13.781 1 98.62 143 PHE A CA 1
ATOM 1166 C C . PHE A 1 143 ? -7.379 -6.195 -14.758 1 98.62 143 PHE A C 1
ATOM 1168 O O . PHE A 1 143 ? -7.094 -6.391 -15.945 1 98.62 143 PHE A O 1
ATOM 1175 N N . LYS A 1 144 ? -7.566 -5 -14.242 1 98.69 144 LYS A N 1
ATOM 1176 C CA . LYS A 1 144 ? -7.438 -3.771 -15.023 1 98.69 144 LYS A CA 1
ATOM 1177 C C . LYS A 1 144 ? -6.32 -2.889 -14.469 1 98.69 144 LYS A C 1
ATOM 1179 O O . LYS A 1 144 ? -6.121 -2.812 -13.258 1 98.69 144 LYS A O 1
ATOM 1184 N N . ILE A 1 145 ? -5.652 -2.229 -15.336 1 98.75 145 ILE A N 1
ATOM 1185 C CA . ILE A 1 145 ? -4.66 -1.245 -14.922 1 98.75 145 ILE A CA 1
ATOM 1186 C C . ILE A 1 145 ? -5.359 -0.004 -14.375 1 98.75 145 ILE A C 1
ATOM 1188 O O . ILE A 1 145 ? -6.109 0.662 -15.094 1 98.75 145 ILE A O 1
ATOM 1192 N N . GLU A 1 146 ? -5.117 0.249 -13.141 1 98.81 146 GLU A N 1
ATOM 1193 C CA . GLU A 1 146 ? -5.75 1.406 -12.516 1 98.81 146 GLU A CA 1
ATOM 1194 C C . GLU A 1 146 ? -4.77 2.57 -12.391 1 98.81 146 GLU A C 1
ATOM 1196 O O . GLU A 1 146 ? -5.176 3.709 -12.156 1 98.81 146 GLU A O 1
ATOM 1201 N N . GLY A 1 147 ? -3.49 2.277 -12.516 1 98.69 147 GLY A N 1
ATOM 1202 C CA . GLY A 1 147 ? -2.48 3.322 -12.461 1 98.69 147 GLY A CA 1
ATOM 1203 C C . GLY A 1 147 ? -1.12 2.863 -12.953 1 98.69 147 GLY A C 1
ATOM 1204 O O . GLY A 1 147 ? -0.818 1.669 -12.938 1 98.69 147 GLY A O 1
ATOM 1205 N N . THR A 1 148 ? -0.381 3.744 -13.484 1 98.75 148 THR A N 1
ATOM 1206 C CA . THR A 1 148 ? 1.042 3.59 -13.766 1 98.75 148 THR A CA 1
ATOM 1207 C C . THR A 1 148 ? 1.879 4.387 -12.766 1 98.75 148 THR A C 1
ATOM 1209 O O . THR A 1 148 ? 2.004 5.605 -12.891 1 98.75 148 THR A O 1
ATOM 1212 N N . ILE A 1 149 ? 2.43 3.686 -11.836 1 98.56 149 ILE A N 1
ATOM 1213 C CA . ILE A 1 149 ? 3.076 4.309 -10.688 1 98.56 149 ILE A CA 1
ATOM 1214 C C . ILE A 1 149 ? 4.57 4.461 -10.953 1 98.56 149 ILE A C 1
ATOM 1216 O O . ILE A 1 149 ? 5.262 3.479 -11.242 1 98.56 149 ILE A O 1
ATOM 1220 N N . LYS A 1 150 ? 4.988 5.629 -10.805 1 98.5 150 LYS A N 1
ATOM 1221 C CA . LYS A 1 150 ? 6.332 5.98 -11.258 1 98.5 150 LYS A CA 1
ATOM 1222 C C . LYS A 1 150 ? 7.375 5.637 -10.195 1 98.5 150 LYS A C 1
ATOM 1224 O O . LYS A 1 150 ? 7.238 6.031 -9.039 1 98.5 150 LYS A O 1
ATOM 1229 N N . GLU A 1 151 ? 8.422 4.895 -10.609 1 98.25 151 GLU A N 1
ATOM 1230 C CA . GLU A 1 151 ? 9.633 4.641 -9.836 1 98.25 151 GLU A CA 1
ATOM 1231 C C . GLU A 1 151 ? 9.305 4.25 -8.398 1 98.25 151 GLU A C 1
ATOM 1233 O O . GLU A 1 151 ? 9.922 4.746 -7.457 1 98.25 151 GLU A O 1
ATOM 1238 N N . GLN A 1 152 ? 8.367 3.348 -8.242 1 97.5 152 GLN A N 1
ATOM 1239 C CA . GLN A 1 152 ? 7.848 2.967 -6.938 1 97.5 152 GLN A CA 1
ATOM 1240 C C . GLN A 1 152 ? 8.75 1.93 -6.27 1 97.5 152 GLN A C 1
ATOM 1242 O O . GLN A 1 152 ? 8.828 1.87 -5.039 1 97.5 152 GLN A O 1
ATOM 1247 N N . PHE A 1 153 ? 9.391 1.184 -7.055 1 96.5 153 PHE A N 1
ATOM 1248 C CA . PHE A 1 153 ? 10.164 0.076 -6.512 1 96.5 153 PHE A CA 1
ATOM 1249 C C . PHE A 1 153 ? 11.594 0.102 -7.043 1 96.5 153 PHE A C 1
ATOM 1251 O O . PHE A 1 153 ? 11.828 0.474 -8.195 1 96.5 153 PHE A O 1
ATOM 1258 N N . PHE A 1 154 ? 12.562 -0.266 -6.152 1 95.62 154 PHE A N 1
ATOM 1259 C CA . PHE A 1 154 ? 13.961 -0.417 -6.512 1 95.62 154 PHE A CA 1
ATOM 1260 C C . PHE A 1 154 ? 14.352 -1.89 -6.57 1 95.62 154 PHE A C 1
ATOM 1262 O O . PHE A 1 154 ? 14.195 -2.617 -5.586 1 95.62 154 PHE A O 1
ATOM 1269 N N . ALA A 1 155 ? 14.734 -2.287 -7.727 1 91.38 155 ALA A N 1
ATOM 1270 C CA . ALA A 1 155 ? 15.156 -3.672 -7.926 1 91.38 155 ALA A CA 1
ATOM 1271 C C . ALA A 1 155 ? 16.188 -3.775 -9.047 1 91.38 155 ALA A C 1
ATOM 1273 O O . ALA A 1 155 ? 16.078 -3.104 -10.07 1 91.38 155 ALA A O 1
ATOM 1274 N N . GLY A 1 156 ? 17.156 -4.629 -8.828 1 88.5 156 GLY A N 1
ATOM 1275 C CA . GLY A 1 156 ? 18.172 -4.816 -9.852 1 88.5 156 GLY A CA 1
ATOM 1276 C C . GLY A 1 156 ? 18.984 -3.564 -10.133 1 88.5 156 GLY A C 1
ATOM 1277 O O . GLY A 1 156 ? 19.328 -3.287 -11.281 1 88.5 156 GLY A O 1
ATOM 1278 N N . GLY A 1 157 ? 19.062 -2.715 -9.242 1 91.75 157 GLY A N 1
ATOM 1279 C CA . GLY A 1 157 ? 19.938 -1.566 -9.344 1 91.75 157 GLY A CA 1
ATOM 1280 C C . GLY A 1 157 ? 19.281 -0.35 -9.961 1 91.75 157 GLY A C 1
ATOM 1281 O O . GLY A 1 157 ? 19.938 0.642 -10.266 1 91.75 157 GLY A O 1
ATOM 1282 N N . ARG A 1 158 ? 18.016 -0.503 -10.164 1 95.19 158 ARG A N 1
ATOM 1283 C CA . ARG A 1 158 ? 17.344 0.657 -10.734 1 95.19 158 ARG A CA 1
ATOM 1284 C C . ARG A 1 158 ? 15.898 0.746 -10.242 1 95.19 158 ARG A C 1
ATOM 1286 O O . ARG A 1 158 ? 15.344 -0.243 -9.766 1 95.19 158 ARG A O 1
ATOM 1293 N N . TYR A 1 159 ? 15.344 1.91 -10.375 1 97.06 159 TYR A N 1
ATOM 1294 C CA . TYR A 1 159 ? 13.93 2.117 -10.062 1 97.06 159 TYR A CA 1
ATOM 1295 C C . TYR A 1 159 ? 13.047 1.696 -11.227 1 97.06 159 TYR A C 1
ATOM 1297 O O . TYR A 1 159 ? 13.422 1.874 -12.391 1 97.06 159 TYR A O 1
ATOM 1305 N N . HIS A 1 160 ? 11.891 1.172 -10.844 1 96.75 160 HIS A N 1
ATOM 1306 C CA . HIS A 1 160 ? 10.945 0.672 -11.836 1 96.75 160 HIS A CA 1
ATOM 1307 C C . HIS A 1 160 ? 9.578 1.331 -11.68 1 96.75 160 HIS A C 1
ATOM 1309 O O . HIS A 1 160 ? 9.102 1.523 -10.562 1 96.75 160 HIS A O 1
ATOM 1315 N N . ASP A 1 161 ? 9.047 1.688 -12.906 1 97.94 161 ASP A N 1
ATOM 1316 C CA . ASP A 1 161 ? 7.613 1.952 -12.93 1 97.94 161 ASP A CA 1
ATOM 1317 C C . ASP A 1 161 ? 6.812 0.66 -12.773 1 97.94 161 ASP A C 1
ATOM 1319 O O . ASP A 1 161 ? 7.25 -0.404 -13.219 1 97.94 161 ASP A O 1
ATOM 1323 N N . SER A 1 162 ? 5.652 0.8 -12.156 1 97.94 162 SER A N 1
ATOM 1324 C CA . SER A 1 162 ? 4.809 -0.373 -11.938 1 97.94 162 SER A CA 1
ATOM 1325 C C . SER A 1 162 ? 3.344 -0.063 -12.227 1 97.94 162 SER A C 1
ATOM 1327 O O . SER A 1 162 ? 2.875 1.046 -11.961 1 97.94 162 SER A O 1
ATOM 1329 N N . TYR A 1 163 ? 2.736 -1.049 -12.789 1 98.56 163 TYR A N 1
ATOM 1330 C CA . TYR A 1 163 ? 1.281 -0.964 -12.82 1 98.56 163 TYR A CA 1
ATOM 1331 C C . TYR A 1 163 ? 0.682 -1.313 -11.461 1 98.56 163 TYR A C 1
ATOM 1333 O O . TYR A 1 163 ? 1.15 -2.234 -10.789 1 98.56 163 TYR A O 1
ATOM 1341 N N . PHE A 1 164 ? -0.247 -0.548 -11.117 1 98.69 164 PHE A N 1
ATOM 1342 C CA . PHE A 1 164 ? -1.228 -0.964 -10.125 1 98.69 164 PHE A CA 1
ATOM 1343 C C . PHE A 1 164 ? -2.477 -1.521 -10.789 1 98.69 164 PHE A C 1
ATOM 1345 O O . PHE A 1 164 ? -3.16 -0.811 -11.531 1 98.69 164 PHE A O 1
ATOM 1352 N N . MET A 1 165 ? -2.729 -2.787 -10.539 1 98.81 165 MET A N 1
ATOM 1353 C CA . MET A 1 165 ? -3.879 -3.428 -11.164 1 98.81 165 MET A CA 1
ATOM 1354 C C . MET A 1 165 ? -4.863 -3.938 -10.117 1 98.81 165 MET A C 1
ATOM 1356 O O . MET A 1 165 ? -4.461 -4.297 -9.008 1 98.81 165 MET A O 1
ATOM 1360 N N . GLY A 1 166 ? -6.125 -3.912 -10.477 1 98.75 166 GLY A N 1
ATOM 1361 C CA . GLY A 1 166 ? -7.145 -4.387 -9.555 1 98.75 166 GLY A CA 1
ATOM 1362 C C . GLY A 1 166 ? -8.32 -5.039 -10.25 1 98.75 166 GLY A C 1
ATOM 1363 O O . GLY A 1 166 ? -8.516 -4.867 -11.453 1 98.75 166 GLY A O 1
ATOM 1364 N N . ILE A 1 167 ? -9.055 -5.828 -9.523 1 98.75 167 ILE A N 1
ATOM 1365 C CA . ILE A 1 167 ? -10.312 -6.422 -9.969 1 98.75 167 ILE A CA 1
ATOM 1366 C C . ILE A 1 167 ? -11.312 -6.434 -8.812 1 98.75 167 ILE A C 1
ATOM 1368 O O . ILE A 1 167 ? -10.969 -6.824 -7.691 1 98.75 167 ILE A O 1
ATOM 1372 N N . LEU A 1 168 ? -12.5 -5.98 -9.078 1 98.75 168 LEU A N 1
ATOM 1373 C CA . LEU A 1 168 ? -13.578 -5.977 -8.102 1 98.75 168 LEU A CA 1
ATOM 1374 C C . LEU A 1 168 ? -14.336 -7.297 -8.117 1 98.75 168 LEU A C 1
ATOM 1376 O O . LEU A 1 168 ? -14.461 -7.934 -9.164 1 98.75 168 LEU A O 1
ATOM 1380 N N . LYS A 1 169 ? -14.828 -7.641 -6.977 1 98 169 LYS A N 1
ATOM 1381 C CA . LYS A 1 169 ? -15.617 -8.867 -6.879 1 98 169 LYS A CA 1
ATOM 1382 C C . LYS A 1 169 ? -16.75 -8.867 -7.895 1 98 169 LYS A C 1
ATOM 1384 O O . LYS A 1 169 ? -17.031 -9.891 -8.531 1 98 169 LYS A O 1
ATOM 1389 N N . SER A 1 170 ? -17.453 -7.77 -8.047 1 97.5 170 SER A N 1
ATOM 1390 C CA . SER A 1 170 ? -18.562 -7.652 -8.969 1 97.5 170 SER A CA 1
ATOM 1391 C C . SER A 1 170 ? -18.125 -7.93 -10.406 1 97.5 170 SER A C 1
ATOM 1393 O O . SER A 1 170 ? -18.844 -8.594 -11.164 1 97.5 170 SER A O 1
ATOM 1395 N N . GLU A 1 171 ? -17 -7.457 -10.789 1 96.44 171 GLU A N 1
ATOM 1396 C CA . GLU A 1 171 ? -16.469 -7.684 -12.125 1 96.44 171 GLU A CA 1
ATOM 1397 C C . GLU A 1 171 ? -16.078 -9.148 -12.328 1 96.44 171 GLU A C 1
ATOM 1399 O O . GLU A 1 171 ? -16.328 -9.719 -13.391 1 96.44 171 GLU A O 1
ATOM 1404 N N . TYR A 1 172 ? -15.469 -9.672 -11.281 1 94.88 172 TYR A N 1
ATOM 1405 C CA . TYR A 1 172 ? -15.047 -11.07 -11.312 1 94.88 172 TYR A CA 1
ATOM 1406 C C . TYR A 1 172 ? -16.234 -12 -11.477 1 94.88 172 TYR A C 1
ATOM 1408 O O . TYR A 1 172 ? -16.219 -12.922 -12.297 1 94.88 172 TYR A O 1
ATOM 1416 N N . THR A 1 173 ? -17.266 -11.805 -10.758 1 94.06 173 THR A N 1
ATOM 1417 C CA . THR A 1 173 ? -18.469 -12.617 -10.797 1 94.06 173 THR A CA 1
ATOM 1418 C C . THR A 1 173 ? -19.156 -12.523 -12.164 1 94.06 173 THR A C 1
ATOM 1420 O O . THR A 1 173 ? -19.641 -13.523 -12.688 1 94.06 173 THR A O 1
ATOM 1423 N N . GLN A 1 174 ? -19.172 -11.352 -12.656 1 92.12 174 GLN A N 1
ATOM 1424 C CA . GLN A 1 174 ? -19.766 -11.156 -13.969 1 92.12 174 GLN A CA 1
ATOM 1425 C C . GLN A 1 174 ? -19 -11.922 -15.047 1 92.12 174 GLN A C 1
ATOM 1427 O O . GLN A 1 174 ? -19.609 -12.492 -15.961 1 92.12 174 GLN A O 1
ATOM 1432 N N . ARG A 1 175 ? -17.75 -11.93 -14.953 1 89.56 175 ARG A N 1
ATOM 1433 C CA . ARG A 1 175 ? -16.922 -12.648 -15.906 1 89.56 175 ARG A CA 1
ATOM 1434 C C . ARG A 1 175 ? -17.125 -14.156 -15.789 1 89.56 175 ARG A C 1
ATOM 1436 O O . ARG A 1 175 ? -17.141 -14.867 -16.797 1 89.56 175 ARG A O 1
ATOM 1443 N N . GLU A 1 176 ? -17.188 -14.594 -14.594 1 86.44 176 GLU A N 1
ATOM 1444 C CA . GLU A 1 176 ? -17.391 -16.031 -14.359 1 86.44 176 GLU A CA 1
ATOM 1445 C C . GLU A 1 176 ? -18.734 -16.484 -14.906 1 86.44 176 GLU A C 1
ATOM 1447 O O . GLU A 1 176 ? -18.859 -17.625 -15.375 1 86.44 176 GLU A O 1
ATOM 1452 N N . LYS A 1 177 ? -19.672 -15.617 -14.891 1 84.56 177 LYS A N 1
ATOM 1453 C CA . LYS A 1 177 ? -21 -15.938 -15.422 1 84.56 177 LYS A CA 1
ATOM 1454 C C . LYS A 1 177 ? -20.984 -15.961 -16.953 1 84.56 177 LYS A C 1
ATOM 1456 O O . LYS A 1 177 ? -21.672 -16.766 -17.578 1 84.56 177 LYS A O 1
ATOM 1461 N N . ALA A 1 178 ? -20.156 -15.188 -17.484 1 81.81 178 ALA A N 1
ATOM 1462 C CA . ALA A 1 178 ? -20.109 -15.086 -18.938 1 81.81 178 ALA A CA 1
ATOM 1463 C C . ALA A 1 178 ? -19.391 -16.281 -19.547 1 81.81 178 ALA A C 1
ATOM 1465 O O . ALA A 1 178 ? -19.672 -16.688 -20.672 1 81.81 178 ALA A O 1
ATOM 1466 N N . VAL A 1 179 ? -18.469 -16.812 -18.875 1 71.75 179 VAL A N 1
ATOM 1467 C CA . VAL A 1 179 ? -17.688 -17.938 -19.375 1 71.75 179 VAL A CA 1
ATOM 1468 C C . VAL A 1 179 ? -18.469 -19.234 -19.156 1 71.75 179 VAL A C 1
ATOM 1470 O O . VAL A 1 179 ? -18.312 -20.188 -19.906 1 71.75 179 VAL A O 1
ATOM 1473 N N . LYS A 1 180 ? -19.422 -19.328 -18.203 1 64.94 180 LYS A N 1
ATOM 1474 C CA . LYS A 1 180 ? -20.266 -20.484 -18 1 64.94 180 LYS A CA 1
ATOM 1475 C C . LYS A 1 180 ? -21.453 -20.469 -18.953 1 64.94 180 LYS A C 1
ATOM 1477 O O . LYS A 1 180 ? -22.172 -19.469 -19.047 1 64.94 180 LYS A O 1
ATOM 1482 N N . MET B 1 1 ? 9.07 51.125 15.109 1 33.97 1 MET B N 1
ATOM 1483 C CA . MET B 1 1 ? 7.77 50.469 14.992 1 33.97 1 MET B CA 1
ATOM 1484 C C . MET B 1 1 ? 7.918 49.062 14.438 1 33.97 1 MET B C 1
ATOM 1486 O O . MET B 1 1 ? 8.211 48.875 13.258 1 33.97 1 MET B O 1
ATOM 1490 N N . THR B 1 2 ? 8.625 48.156 15.125 1 39.31 2 THR B N 1
ATOM 1491 C CA . THR B 1 2 ? 8.914 46.781 14.742 1 39.31 2 THR B CA 1
ATOM 1492 C C . THR B 1 2 ? 7.641 46.062 14.312 1 39.31 2 THR B C 1
ATOM 1494 O O . THR B 1 2 ? 6.711 45.906 15.109 1 39.31 2 THR B O 1
ATOM 1497 N N . THR B 1 3 ? 7.18 46.25 13.094 1 38.34 3 THR B N 1
ATOM 1498 C CA . THR B 1 3 ? 5.988 45.625 12.562 1 38.34 3 THR B CA 1
ATOM 1499 C C . THR B 1 3 ? 5.953 44.156 12.945 1 38.34 3 THR B C 1
ATOM 1501 O O . THR B 1 3 ? 6.855 43.375 12.578 1 38.34 3 THR B O 1
ATOM 1504 N N . LEU B 1 4 ? 5.68 43.812 14.211 1 43.66 4 LEU B N 1
ATOM 1505 C CA . LEU B 1 4 ? 5.344 42.469 14.672 1 43.66 4 LEU B CA 1
ATOM 1506 C C . LEU B 1 4 ? 4.449 41.781 13.656 1 43.66 4 LEU B C 1
ATOM 1508 O O . LEU B 1 4 ? 3.266 42.094 13.539 1 43.66 4 LEU B O 1
ATOM 1512 N N . THR B 1 5 ? 4.734 41.594 12.43 1 46.53 5 THR B N 1
ATOM 1513 C CA . THR B 1 5 ? 3.922 40.781 11.523 1 46.53 5 THR B CA 1
ATOM 1514 C C . THR B 1 5 ? 3.41 39.531 12.219 1 46.53 5 THR B C 1
ATOM 1516 O O . THR B 1 5 ? 4.203 38.719 12.711 1 46.53 5 THR B O 1
ATOM 1519 N N . ASN B 1 6 ? 2.408 39.5 13.078 1 48.44 6 ASN B N 1
ATOM 1520 C CA . ASN B 1 6 ? 1.656 38.5 13.836 1 48.44 6 ASN B CA 1
ATOM 1521 C C . ASN B 1 6 ? 1.41 37.25 13.016 1 48.44 6 ASN B C 1
ATOM 1523 O O . ASN B 1 6 ? 0.298 37.031 12.531 1 48.44 6 ASN B O 1
ATOM 1527 N N . GLU B 1 7 ? 2.117 37 12.023 1 56.84 7 GLU B N 1
ATOM 1528 C CA . GLU B 1 7 ? 1.791 35.781 11.305 1 56.84 7 GLU B CA 1
ATOM 1529 C C . GLU B 1 7 ? 1.834 34.562 12.227 1 56.84 7 GLU B C 1
ATOM 1531 O O . GLU B 1 7 ? 2.713 34.469 13.086 1 56.84 7 GLU B O 1
ATOM 1536 N N . PRO B 1 8 ? 0.631 34 12.477 1 62.91 8 PRO B N 1
ATOM 1537 C CA . PRO B 1 8 ? 0.617 32.812 13.336 1 62.91 8 PRO B CA 1
ATOM 1538 C C . PRO B 1 8 ? 1.825 31.891 13.109 1 62.91 8 PRO B C 1
ATOM 1540 O O . PRO B 1 8 ? 2.289 31.75 11.977 1 62.91 8 PRO B O 1
ATOM 1543 N N . THR B 1 9 ? 2.646 31.812 14.195 1 82.81 9 THR B N 1
ATOM 1544 C CA . THR B 1 9 ? 3.859 31 14.172 1 82.81 9 THR B CA 1
ATOM 1545 C C . THR B 1 9 ? 3.518 29.516 14.156 1 82.81 9 THR B C 1
ATOM 1547 O O . THR B 1 9 ? 2.887 29.016 15.094 1 82.81 9 THR B O 1
ATOM 1550 N N . MET B 1 10 ? 3.498 28.906 13.008 1 89.56 10 MET B N 1
ATOM 1551 C CA . MET B 1 10 ? 3.322 27.453 12.922 1 89.56 10 MET B CA 1
ATOM 1552 C C . MET B 1 10 ? 4.633 26.734 13.211 1 89.56 10 MET B C 1
ATOM 1554 O O . MET B 1 10 ? 5.699 27.156 12.766 1 89.56 10 MET B O 1
ATOM 1558 N N . LYS B 1 11 ? 4.535 25.797 14.133 1 92.75 11 LYS B N 1
ATOM 1559 C CA . LYS B 1 11 ? 5.664 24.938 14.461 1 92.75 11 LYS B CA 1
ATOM 1560 C C . LYS B 1 11 ? 5.328 23.469 14.195 1 92.75 11 LYS B C 1
ATOM 1562 O O . LYS B 1 11 ? 4.191 23.031 14.422 1 92.75 11 LYS B O 1
ATOM 1567 N N . ILE B 1 12 ? 6.312 22.75 13.695 1 93.69 12 ILE B N 1
ATOM 1568 C CA . ILE B 1 12 ? 6.195 21.297 13.516 1 93.69 12 ILE B CA 1
ATOM 1569 C C . ILE B 1 12 ? 7.25 20.594 14.367 1 93.69 12 ILE B C 1
ATOM 1571 O O . ILE B 1 12 ? 8.438 20.906 14.289 1 93.69 12 ILE B O 1
ATOM 1575 N N . ARG B 1 13 ? 6.801 19.703 15.203 1 92.38 13 ARG B N 1
ATOM 1576 C CA . ARG B 1 13 ? 7.711 19.016 16.094 1 92.38 13 ARG B CA 1
ATOM 1577 C C . ARG B 1 13 ? 7.359 17.531 16.203 1 92.38 13 ARG B C 1
ATOM 1579 O O . ARG B 1 13 ? 6.273 17.125 15.789 1 92.38 13 ARG B O 1
ATOM 1586 N N . ALA B 1 14 ? 8.289 16.75 16.812 1 90.25 14 ALA B N 1
ATOM 1587 C CA . ALA B 1 14 ? 8.055 15.328 17.016 1 90.25 14 ALA B CA 1
ATOM 1588 C C . ALA B 1 14 ? 6.883 15.086 17.969 1 90.25 14 ALA B C 1
ATOM 1590 O O . ALA B 1 14 ? 6.695 15.836 18.922 1 90.25 14 ALA B O 1
ATOM 1591 N N . LEU B 1 15 ? 6.156 14.047 17.688 1 90 15 LEU B N 1
ATOM 1592 C CA . LEU B 1 15 ? 5.062 13.641 18.562 1 90 15 LEU B CA 1
ATOM 1593 C C . LEU B 1 15 ? 5.598 13.125 19.891 1 90 15 LEU B C 1
ATOM 1595 O O . LEU B 1 15 ? 6.555 12.352 19.922 1 90 15 LEU B O 1
ATOM 1599 N N . GLU B 1 16 ? 5.059 13.68 20.922 1 87 16 GLU B N 1
ATOM 1600 C CA . GLU B 1 16 ? 5.406 13.258 22.281 1 87 16 GLU B CA 1
ATOM 1601 C C . GLU B 1 16 ? 4.223 12.578 22.969 1 87 16 GLU B C 1
ATOM 1603 O O . GLU B 1 16 ? 3.08 12.719 22.516 1 87 16 GLU B O 1
ATOM 1608 N N . ARG B 1 17 ? 4.57 11.883 23.984 1 86.44 17 ARG B N 1
ATOM 1609 C CA . ARG B 1 17 ? 3.539 11.18 24.75 1 86.44 17 ARG B CA 1
ATOM 1610 C C . ARG B 1 17 ? 2.439 12.141 25.188 1 86.44 17 ARG B C 1
ATOM 1612 O O . ARG B 1 17 ? 1.263 11.773 25.219 1 86.44 17 ARG B O 1
ATOM 1619 N N . THR B 1 18 ? 2.797 13.344 25.5 1 86.38 18 THR B N 1
ATOM 1620 C CA . THR B 1 18 ? 1.854 14.328 26 1 86.38 18 THR B CA 1
ATOM 1621 C C . THR B 1 18 ? 0.869 14.75 24.922 1 86.38 18 THR B C 1
ATOM 1623 O O . THR B 1 18 ? -0.171 15.344 25.203 1 86.38 18 THR B O 1
ATOM 1626 N N . ASP B 1 19 ? 1.185 14.398 23.688 1 89.88 19 ASP B N 1
ATOM 1627 C CA . ASP B 1 19 ? 0.318 14.766 22.562 1 89.88 19 ASP B CA 1
ATOM 1628 C C . ASP B 1 19 ? -0.779 13.727 22.359 1 89.88 19 ASP B C 1
ATOM 1630 O O . ASP B 1 19 ? -1.737 13.969 21.609 1 89.88 19 ASP B O 1
ATOM 1634 N N . LEU B 1 20 ? -0.644 12.609 23 1 88.25 20 LEU B N 1
ATOM 1635 C CA . LEU B 1 20 ? -1.503 11.469 22.703 1 88.25 20 LEU B CA 1
ATOM 1636 C C . LEU B 1 20 ? -2.961 11.789 23.016 1 88.25 20 LEU B C 1
ATOM 1638 O O . LEU B 1 20 ? -3.867 11.305 22.344 1 88.25 20 LEU B O 1
ATOM 1642 N N . LYS B 1 21 ? -3.16 12.625 23.953 1 86.62 21 LYS B N 1
ATOM 1643 C CA . LYS B 1 21 ? -4.527 13.023 24.266 1 86.62 21 LYS B CA 1
ATOM 1644 C C . LYS B 1 21 ? -5.172 13.75 23.094 1 86.62 21 LYS B C 1
ATOM 1646 O O . LYS B 1 21 ? -6.348 13.539 22.797 1 86.62 21 LYS B O 1
ATOM 1651 N N . ASN B 1 22 ? -4.449 14.602 22.484 1 86.56 22 ASN B N 1
ATOM 1652 C CA . ASN B 1 22 ? -4.941 15.32 21.312 1 86.56 22 ASN B CA 1
ATOM 1653 C C . ASN B 1 22 ? -5.141 14.383 20.125 1 86.56 22 ASN B C 1
ATOM 1655 O O . ASN B 1 22 ? -6.113 14.516 19.391 1 86.56 22 ASN B O 1
ATOM 1659 N N . ILE B 1 23 ? -4.219 13.477 19.984 1 85.44 23 ILE B N 1
ATOM 1660 C CA . ILE B 1 23 ? -4.316 12.484 18.922 1 85.44 23 ILE B CA 1
ATOM 1661 C C . ILE B 1 23 ? -5.578 11.648 19.109 1 85.44 23 ILE B C 1
ATOM 1663 O O . ILE B 1 23 ? -6.281 11.336 18.156 1 85.44 23 ILE B O 1
ATOM 1667 N N . HIS B 1 24 ? -5.777 11.344 20.312 1 85.19 24 HIS B N 1
ATOM 1668 C CA . HIS B 1 24 ? -6.969 10.578 20.656 1 85.19 24 HIS B CA 1
ATOM 1669 C C . HIS B 1 24 ? -8.234 11.297 20.203 1 85.19 24 HIS B C 1
ATOM 1671 O O . HIS B 1 24 ? -9.141 10.68 19.641 1 85.19 24 HIS B O 1
ATOM 1677 N N . ILE B 1 25 ? -8.219 12.562 20.359 1 81.12 25 ILE B N 1
ATOM 1678 C CA . ILE B 1 25 ? -9.367 13.367 19.969 1 81.12 25 ILE B CA 1
ATOM 1679 C C . ILE B 1 25 ? -9.531 13.312 18.453 1 81.12 25 ILE B C 1
ATOM 1681 O O . ILE B 1 25 ? -10.641 13.102 17.938 1 81.12 25 ILE B O 1
ATOM 1685 N N . ILE B 1 26 ? -8.5 13.445 17.75 1 79.88 26 ILE B N 1
ATOM 1686 C CA . ILE B 1 26 ? -8.516 13.406 16.297 1 79.88 26 ILE B CA 1
ATOM 1687 C C . ILE B 1 26 ? -8.992 12.031 15.812 1 79.88 26 ILE B C 1
ATOM 1689 O O . ILE B 1 26 ? -9.867 11.938 14.953 1 79.88 26 ILE B O 1
ATOM 1693 N N . ASN B 1 27 ? -8.438 11.008 16.453 1 79.44 27 ASN B N 1
ATOM 1694 C CA . ASN B 1 27 ? -8.688 9.633 16.016 1 79.44 27 ASN B CA 1
ATOM 1695 C C . ASN B 1 27 ? -10.125 9.203 16.297 1 79.44 27 ASN B C 1
ATOM 1697 O O . ASN B 1 27 ? -10.578 8.172 15.805 1 79.44 27 ASN B O 1
ATOM 1701 N N . ASN B 1 28 ? -10.797 10.016 17.047 1 79.31 28 ASN B N 1
ATOM 1702 C CA . ASN B 1 28 ? -12.164 9.648 17.406 1 79.31 28 ASN B CA 1
ATOM 1703 C C . ASN B 1 28 ? -13.188 10.562 16.75 1 79.31 28 ASN B C 1
ATOM 1705 O O . ASN B 1 28 ? -14.375 10.5 17.062 1 79.31 28 ASN B O 1
ATOM 1709 N N . LYS B 1 29 ? -12.703 11.414 15.93 1 78.38 29 LYS B N 1
ATOM 1710 C CA . LYS B 1 29 ? -13.594 12.242 15.117 1 78.38 29 LYS B CA 1
ATOM 1711 C C . LYS B 1 29 ? -13.898 11.57 13.781 1 78.38 29 LYS B C 1
ATOM 1713 O O . LYS B 1 29 ? -13.055 11.539 12.883 1 78.38 29 LYS B O 1
ATOM 1718 N N . ALA B 1 30 ? -15.117 11.172 13.648 1 76.94 30 ALA B N 1
ATOM 1719 C CA . ALA B 1 30 ? -15.539 10.359 12.516 1 76.94 30 ALA B CA 1
ATOM 1720 C C . ALA B 1 30 ? -15.289 11.086 11.195 1 76.94 30 ALA B C 1
ATOM 1722 O O . ALA B 1 30 ? -14.828 10.484 10.227 1 76.94 30 ALA B O 1
ATOM 1723 N N . GLU B 1 31 ? -15.578 12.344 11.164 1 79.19 31 GLU B N 1
ATOM 1724 C CA . GLU B 1 31 ? -15.461 13.117 9.93 1 79.19 31 GLU B CA 1
ATOM 1725 C C . GLU B 1 31 ? -14.008 13.203 9.477 1 79.19 31 GLU B C 1
ATOM 1727 O O . GLU B 1 31 ? -13.719 13.141 8.281 1 79.19 31 GLU B O 1
ATOM 1732 N N . THR B 1 32 ? -13.172 13.297 10.414 1 77.5 32 THR B N 1
ATOM 1733 C CA . THR B 1 32 ? -11.75 13.398 10.109 1 77.5 32 THR B CA 1
ATOM 1734 C C . THR B 1 32 ? -11.188 12.047 9.68 1 77.5 32 THR B C 1
ATOM 1736 O O . THR B 1 32 ? -10.5 11.953 8.664 1 77.5 32 THR B O 1
ATOM 1739 N N . MET B 1 33 ? -11.609 11.062 10.406 1 79 33 MET B N 1
ATOM 1740 C CA . MET B 1 33 ? -11.055 9.727 10.172 1 79 33 MET B CA 1
ATOM 1741 C C . MET B 1 33 ? -11.562 9.148 8.859 1 79 33 MET B C 1
ATOM 1743 O O . MET B 1 33 ? -10.867 8.375 8.203 1 79 33 MET B O 1
ATOM 1747 N N . ARG B 1 34 ? -12.68 9.617 8.43 1 78.69 34 ARG B N 1
ATOM 1748 C CA . ARG B 1 34 ? -13.219 9.18 7.145 1 78.69 34 ARG B CA 1
ATOM 1749 C C . ARG B 1 34 ? -12.289 9.578 6 1 78.69 34 ARG B C 1
ATOM 1751 O O . ARG B 1 34 ? -12.094 8.797 5.059 1 78.69 34 ARG B O 1
ATOM 1758 N N . LEU B 1 35 ? -11.719 10.672 6.152 1 76.31 35 LEU B N 1
ATOM 1759 C CA . LEU B 1 35 ? -10.836 11.164 5.102 1 76.31 35 LEU B CA 1
ATOM 1760 C C . LEU B 1 35 ? -9.508 10.406 5.109 1 76.31 35 LEU B C 1
ATOM 1762 O O . LEU B 1 35 ? -8.766 10.438 4.125 1 76.31 35 LEU B O 1
ATOM 1766 N N . TRP B 1 36 ? -9.297 9.773 6.195 1 75.12 36 TRP B N 1
ATOM 1767 C CA . TRP B 1 36 ? -8.102 8.945 6.316 1 75.12 36 TRP B CA 1
ATOM 1768 C C . TRP B 1 36 ? -8.43 7.473 6.094 1 75.12 36 TRP B C 1
ATOM 1770 O O . TRP B 1 36 ? -7.555 6.609 6.207 1 75.12 36 TRP B O 1
ATOM 1780 N N . PHE B 1 37 ? -9.641 7.137 5.832 1 77.81 37 PHE B N 1
ATOM 1781 C CA . PHE B 1 37 ? -10.133 5.785 5.594 1 77.81 37 PHE B CA 1
ATOM 1782 C C . PHE B 1 37 ? -9.883 4.895 6.805 1 77.81 37 PHE B C 1
ATOM 1784 O O . PHE B 1 37 ? -9.492 3.736 6.66 1 77.81 37 PHE B O 1
ATOM 1791 N N . GLU B 1 38 ? -10.07 5.484 7.977 1 76.06 38 GLU B N 1
ATOM 1792 C CA . GLU B 1 38 ? -9.844 4.75 9.219 1 76.06 38 GLU B CA 1
ATOM 1793 C C . GLU B 1 38 ? -11.07 4.793 10.117 1 76.06 38 GLU B C 1
ATOM 1795 O O . GLU B 1 38 ? -11.906 5.695 9.992 1 76.06 38 GLU B O 1
ATOM 1800 N N . GLU B 1 39 ? -11.102 3.73 11 1 76.25 39 GLU B N 1
ATOM 1801 C CA . GLU B 1 39 ? -12.156 3.691 12.008 1 76.25 39 GLU B CA 1
ATOM 1802 C C . GLU B 1 39 ? -11.867 4.672 13.141 1 76.25 39 GLU B C 1
ATOM 1804 O O . GLU B 1 39 ? -10.742 4.738 13.641 1 76.25 39 GLU B O 1
ATOM 1809 N N . PRO B 1 40 ? -12.906 5.363 13.594 1 72.94 40 PRO B N 1
ATOM 1810 C CA . PRO B 1 40 ? -12.719 6.273 14.727 1 72.94 40 PRO B CA 1
ATOM 1811 C C . PRO B 1 40 ? -12.906 5.578 16.078 1 72.94 40 PRO B C 1
ATOM 1813 O O . PRO B 1 40 ? -13.906 5.812 16.766 1 72.94 40 PRO B O 1
ATOM 1816 N N . TYR B 1 41 ? -12.055 4.691 16.516 1 70.81 41 TYR B N 1
ATOM 1817 C CA . TYR B 1 41 ? -12.336 3.914 17.703 1 70.81 41 TYR B CA 1
ATOM 1818 C C . TYR B 1 41 ? -11.062 3.697 18.531 1 70.81 41 TYR B C 1
ATOM 1820 O O . TYR B 1 41 ? -11.062 2.932 19.5 1 70.81 41 TYR B O 1
ATOM 1828 N N . GLU B 1 42 ? -10.25 4.543 18.625 1 71.5 42 GLU B N 1
ATOM 1829 C CA . GLU B 1 42 ? -9 4.25 19.312 1 71.5 42 GLU B CA 1
ATOM 1830 C C . GLU B 1 42 ? -9.039 4.742 20.75 1 71.5 42 GLU B C 1
ATOM 1832 O O . GLU B 1 42 ? -9.227 5.938 21 1 71.5 42 GLU B O 1
ATOM 1837 N N . SER B 1 43 ? -9.039 3.773 21.734 1 74.94 43 SER B N 1
ATOM 1838 C CA . SER B 1 43 ? -8.945 4.184 23.125 1 74.94 43 SER B CA 1
ATOM 1839 C C . SER B 1 43 ? -7.586 4.809 23.422 1 74.94 43 SER B C 1
ATOM 1841 O O . SER B 1 43 ? -6.613 4.566 22.719 1 74.94 43 SER B O 1
ATOM 1843 N N . LEU B 1 44 ? -7.629 5.598 24.406 1 80.88 44 LEU B N 1
ATOM 1844 C CA . LEU B 1 44 ? -6.371 6.238 24.781 1 80.88 44 LEU B CA 1
ATOM 1845 C C . LEU B 1 44 ? -5.348 5.199 25.219 1 80.88 44 LEU B C 1
ATOM 1847 O O . LEU B 1 44 ? -4.156 5.336 24.938 1 80.88 44 LEU B O 1
ATOM 1851 N N . ASP B 1 45 ? -5.758 4.23 25.859 1 77.88 45 ASP B N 1
ATOM 1852 C CA . ASP B 1 45 ? -4.867 3.158 26.281 1 77.88 45 ASP B CA 1
ATOM 1853 C C . ASP B 1 45 ? -4.258 2.439 25.078 1 77.88 45 ASP B C 1
ATOM 1855 O O . ASP B 1 45 ? -3.068 2.117 25.078 1 77.88 45 ASP B O 1
ATOM 1859 N N . GLU B 1 46 ? -5 2.186 24.125 1 73.38 46 GLU B N 1
ATOM 1860 C CA . GLU B 1 46 ? -4.516 1.55 22.906 1 73.38 46 GLU B CA 1
ATOM 1861 C C . GLU B 1 46 ? -3.508 2.438 22.188 1 73.38 46 GLU B C 1
ATOM 1863 O O . GLU B 1 46 ? -2.479 1.955 21.703 1 73.38 46 GLU B O 1
ATOM 1868 N N . LEU B 1 47 ? -3.955 3.627 22.219 1 77.69 47 LEU B N 1
ATOM 1869 C CA . LEU B 1 47 ? -3.076 4.598 21.562 1 77.69 47 LEU B CA 1
ATOM 1870 C C . LEU B 1 47 ? -1.729 4.664 22.281 1 77.69 47 LEU B C 1
ATOM 1872 O O . LEU B 1 47 ? -0.68 4.676 21.641 1 77.69 47 LEU B O 1
ATOM 1876 N N . THR B 1 48 ? -1.795 4.684 23.531 1 81.06 48 THR B N 1
ATOM 1877 C CA . THR B 1 48 ? -0.576 4.734 24.344 1 81.06 48 THR B CA 1
ATOM 1878 C C . THR B 1 48 ? 0.255 3.471 24.141 1 81.06 48 THR B C 1
ATOM 1880 O O . THR B 1 48 ? 1.478 3.541 24 1 81.06 48 THR B O 1
ATOM 1883 N N . SER B 1 49 ? -0.364 2.432 24.156 1 80.12 49 SER B N 1
ATOM 1884 C CA . SER B 1 49 ? 0.323 1.164 23.938 1 80.12 49 SER B CA 1
ATOM 1885 C C . SER B 1 49 ? 0.98 1.121 22.562 1 80.12 49 SER B C 1
ATOM 1887 O O . SER B 1 49 ? 2.117 0.667 22.422 1 80.12 49 SER B O 1
ATOM 1889 N N . LEU B 1 50 ? 0.208 1.596 21.625 1 74.94 50 LEU B N 1
ATOM 1890 C CA . LEU B 1 50 ? 0.738 1.632 20.266 1 74.94 50 LEU B CA 1
ATOM 1891 C C . LEU B 1 50 ? 1.939 2.566 20.172 1 74.94 50 LEU B C 1
ATOM 1893 O O . LEU B 1 50 ? 2.93 2.252 19.5 1 74.94 50 LEU B O 1
ATOM 1897 N N . TYR B 1 51 ? 1.753 3.615 20.828 1 79.44 51 TYR B N 1
ATOM 1898 C CA . TYR B 1 51 ? 2.852 4.57 20.891 1 79.44 51 TYR B CA 1
ATOM 1899 C C . TYR B 1 51 ? 4.102 3.928 21.469 1 79.44 51 TYR B C 1
ATOM 1901 O O . TYR B 1 51 ? 5.191 4.035 20.906 1 79.44 51 TYR B O 1
ATOM 1909 N N . ASP B 1 52 ? 3.979 3.182 22.484 1 77.75 52 ASP B N 1
ATOM 1910 C CA . ASP B 1 52 ? 5.098 2.531 23.156 1 77.75 52 ASP B CA 1
ATOM 1911 C C . ASP B 1 52 ? 5.719 1.449 22.281 1 77.75 52 ASP B C 1
ATOM 1913 O O . ASP B 1 52 ? 6.938 1.27 22.281 1 77.75 52 ASP B O 1
ATOM 1917 N N . LYS B 1 53 ? 4.887 0.821 21.531 1 75.69 53 LYS B N 1
ATOM 1918 C CA . LYS B 1 53 ? 5.352 -0.259 20.672 1 75.69 53 LYS B CA 1
ATOM 1919 C C . LYS B 1 53 ? 6.105 0.289 19.469 1 75.69 53 LYS B C 1
ATOM 1921 O O . LYS B 1 53 ? 6.988 -0.378 18.922 1 75.69 53 LYS B O 1
ATOM 1926 N N . HIS B 1 54 ? 5.707 1.527 19.203 1 75.69 54 HIS B N 1
ATOM 1927 C CA . HIS B 1 54 ? 6.207 2.049 17.922 1 75.69 54 HIS B CA 1
ATOM 1928 C C . HIS B 1 54 ? 7.258 3.127 18.156 1 75.69 54 HIS B C 1
ATOM 1930 O O . HIS B 1 54 ? 7.711 3.77 17.203 1 75.69 54 HIS B O 1
ATOM 1936 N N . ILE B 1 55 ? 7.605 3.268 19.328 1 71.88 55 ILE B N 1
ATOM 1937 C CA . ILE B 1 55 ? 8.539 4.34 19.656 1 71.88 55 ILE B CA 1
ATOM 1938 C C . ILE B 1 55 ? 9.844 4.133 18.891 1 71.88 55 ILE B C 1
ATOM 1940 O O . ILE B 1 55 ? 10.523 5.098 18.531 1 71.88 55 ILE B O 1
ATOM 1944 N N . HIS B 1 56 ? 10.117 2.908 18.516 1 74.31 56 HIS B N 1
ATOM 1945 C CA . HIS B 1 56 ? 11.359 2.617 17.812 1 74.31 56 HIS B CA 1
ATOM 1946 C C . HIS B 1 56 ? 11.086 2.195 16.359 1 74.31 56 HIS B C 1
ATOM 1948 O O . HIS B 1 56 ? 11.977 1.688 15.68 1 74.31 56 HIS B O 1
ATOM 1954 N N . ASP B 1 57 ? 9.906 2.314 16.094 1 82.62 57 ASP B N 1
ATOM 1955 C CA . ASP B 1 57 ? 9.547 1.946 14.727 1 82.62 57 ASP B CA 1
ATOM 1956 C C . ASP B 1 57 ? 10.133 2.932 13.711 1 82.62 57 ASP B C 1
ATOM 1958 O O . ASP B 1 57 ? 9.805 4.117 13.734 1 82.62 57 ASP B O 1
ATOM 1962 N N . ASN B 1 58 ? 10.93 2.43 12.875 1 87.81 58 ASN B N 1
ATOM 1963 C CA . ASN B 1 58 ? 11.609 3.295 11.914 1 87.81 58 ASN B CA 1
ATOM 1964 C C . ASN B 1 58 ? 10.828 3.412 10.609 1 87.81 58 ASN B C 1
ATOM 1966 O O . ASN B 1 58 ? 11.281 4.051 9.656 1 87.81 58 ASN B O 1
ATOM 1970 N N . THR B 1 59 ? 9.641 2.809 10.602 1 92.06 59 THR B N 1
ATOM 1971 C CA . THR B 1 59 ? 8.875 2.832 9.352 1 92.06 59 THR B CA 1
ATOM 1972 C C . THR B 1 59 ? 7.816 3.928 9.391 1 92.06 59 THR B C 1
ATOM 1974 O O . THR B 1 59 ? 6.957 3.998 8.516 1 92.06 59 THR B O 1
ATOM 1977 N N . GLU B 1 60 ? 7.922 4.781 10.469 1 93.69 60 GLU B N 1
ATOM 1978 C CA . GLU B 1 60 ? 6.992 5.906 10.555 1 93.69 60 GLU B CA 1
ATOM 1979 C C . GLU B 1 60 ? 7.633 7.09 11.273 1 93.69 60 GLU B C 1
ATOM 1981 O O . GLU B 1 60 ? 8.523 6.914 12.102 1 93.69 60 GLU B O 1
ATOM 1986 N N . ARG B 1 61 ? 7.273 8.258 10.938 1 92.69 61 ARG B N 1
ATOM 1987 C CA . ARG B 1 61 ? 7.562 9.523 11.609 1 92.69 61 ARG B CA 1
ATOM 1988 C C . ARG B 1 61 ? 6.289 10.336 11.812 1 92.69 61 ARG B C 1
ATOM 1990 O O . ARG B 1 61 ? 5.559 10.609 10.859 1 92.69 61 ARG B O 1
ATOM 1997 N N . ARG B 1 62 ? 6.062 10.633 13.008 1 92.56 62 ARG B N 1
ATOM 1998 C CA . ARG B 1 62 ? 4.859 11.391 13.336 1 92.56 62 ARG B CA 1
ATOM 1999 C C . ARG B 1 62 ? 5.215 12.766 13.898 1 92.56 62 ARG B C 1
ATOM 2001 O O . ARG B 1 62 ? 6.023 12.875 14.82 1 92.56 62 ARG B O 1
ATOM 2008 N N . PHE B 1 63 ? 4.613 13.766 13.32 1 94.31 63 PHE B N 1
ATOM 2009 C CA . PHE B 1 63 ? 4.898 15.141 13.719 1 94.31 63 PHE B CA 1
ATOM 2010 C C . PHE B 1 63 ? 3.619 15.867 14.102 1 94.31 63 PHE B C 1
ATOM 2012 O O . PHE B 1 63 ? 2.58 15.695 13.461 1 94.31 63 PHE B O 1
ATOM 2019 N N . VAL B 1 64 ? 3.77 16.672 15.109 1 94.5 64 VAL B N 1
ATOM 2020 C CA . VAL B 1 64 ? 2.672 17.516 15.578 1 94.5 64 VAL B CA 1
ATOM 2021 C C . VAL B 1 64 ? 2.779 18.906 14.938 1 94.5 64 VAL B C 1
ATOM 2023 O O . VAL B 1 64 ? 3.871 19.469 14.852 1 94.5 64 VAL B O 1
ATOM 2026 N N . ILE B 1 65 ? 1.666 19.359 14.484 1 95 65 ILE B N 1
ATOM 2027 C CA . ILE B 1 65 ? 1.556 20.734 13.992 1 95 65 ILE B CA 1
ATOM 2028 C C . ILE B 1 65 ? 0.958 21.625 15.078 1 95 65 ILE B C 1
ATOM 2030 O O . ILE B 1 65 ? -0.135 21.359 15.578 1 95 65 ILE B O 1
ATOM 2034 N N . GLU B 1 66 ? 1.655 22.703 15.344 1 94.19 66 GLU B N 1
ATOM 2035 C CA . GLU B 1 66 ? 1.193 23.656 16.344 1 94.19 66 GLU B CA 1
ATOM 2036 C C . GLU B 1 66 ? 1.125 25.078 15.773 1 94.19 66 GLU B C 1
ATOM 2038 O O . GLU B 1 66 ? 1.985 25.469 14.984 1 94.19 66 GLU B O 1
ATOM 2043 N N . ALA B 1 67 ? 0.042 25.703 16.141 1 92.06 67 ALA B N 1
ATOM 2044 C CA . ALA B 1 67 ? -0.088 27.125 15.883 1 92.06 67 ALA B CA 1
ATOM 2045 C C . ALA B 1 67 ? -0.327 27.906 17.172 1 92.06 67 ALA B C 1
ATOM 2047 O O . ALA B 1 67 ? -1.265 27.609 17.922 1 92.06 67 ALA B O 1
ATOM 2048 N N . ASN B 1 68 ? 0.531 28.875 17.438 1 89.5 68 ASN B N 1
ATOM 2049 C CA . ASN B 1 68 ? 0.426 29.656 18.672 1 89.5 68 ASN B CA 1
ATOM 2050 C C . ASN B 1 68 ? 0.354 28.734 19.891 1 89.5 68 ASN B C 1
ATOM 2052 O O . ASN B 1 68 ? -0.535 28.891 20.734 1 89.5 68 ASN B O 1
ATOM 2056 N N . ASP B 1 69 ? 1.138 27.656 19.875 1 87.44 69 ASP B N 1
ATOM 2057 C CA . ASP B 1 69 ? 1.333 26.719 20.969 1 87.44 69 ASP B CA 1
ATOM 2058 C C . ASP B 1 69 ? 0.083 25.875 21.188 1 87.44 69 ASP B C 1
ATOM 2060 O O . ASP B 1 69 ? -0.124 25.344 22.281 1 87.44 69 ASP B O 1
ATOM 2064 N N . THR B 1 70 ? -0.665 25.891 20.219 1 90.5 70 THR B N 1
ATOM 2065 C CA . THR B 1 70 ? -1.867 25.062 20.25 1 90.5 70 THR B CA 1
ATOM 2066 C C . THR B 1 70 ? -1.779 23.938 19.234 1 90.5 70 THR B C 1
ATOM 2068 O O . THR B 1 70 ? -1.36 24.172 18.094 1 90.5 70 THR B O 1
ATOM 2071 N N . PHE B 1 71 ? -2.176 22.75 19.703 1 92.31 71 PHE B N 1
ATOM 2072 C CA . PHE B 1 71 ? -2.232 21.609 18.797 1 92.31 71 PHE B CA 1
ATOM 2073 C C . PHE B 1 71 ? -3.287 21.812 17.719 1 92.31 71 PHE B C 1
ATOM 2075 O O . PHE B 1 71 ? -4.457 22.062 18.031 1 92.31 71 PHE B O 1
ATOM 2082 N N . ILE B 1 72 ? -2.795 21.703 16.422 1 92.56 72 ILE B N 1
ATOM 2083 C CA . ILE B 1 72 ? -3.809 21.953 15.406 1 92.56 72 ILE B CA 1
ATOM 2084 C C . ILE B 1 72 ? -3.834 20.797 14.406 1 92.56 72 ILE B C 1
ATOM 2086 O O . ILE B 1 72 ? -4.633 20.812 13.469 1 92.56 72 ILE B O 1
ATOM 2090 N N . GLY B 1 73 ? -2.941 19.828 14.531 1 93.62 73 GLY B N 1
ATOM 2091 C CA . GLY B 1 73 ? -2.971 18.703 13.609 1 93.62 73 GLY B CA 1
ATOM 2092 C C . GLY B 1 73 ? -1.696 17.875 13.641 1 93.62 73 GLY B C 1
ATOM 2093 O O . GLY B 1 73 ? -0.878 18.016 14.547 1 93.62 73 GLY B O 1
ATOM 2094 N N . ILE B 1 74 ? -1.624 16.953 12.656 1 93.38 74 ILE B N 1
ATOM 2095 C CA . ILE B 1 74 ? -0.45 16.094 12.547 1 93.38 74 ILE B CA 1
ATOM 2096 C C . ILE B 1 74 ? -0.09 15.898 11.078 1 93.38 74 ILE B C 1
ATOM 2098 O O . ILE B 1 74 ? -0.956 15.984 10.203 1 93.38 74 ILE B O 1
ATOM 2102 N N . VAL B 1 75 ? 1.13 15.727 10.867 1 95.38 75 VAL B N 1
ATOM 2103 C CA . VAL B 1 75 ? 1.666 15.266 9.594 1 95.38 75 VAL B CA 1
ATOM 2104 C C . VAL B 1 75 ? 2.588 14.07 9.82 1 95.38 75 VAL B C 1
ATOM 2106 O O . VAL B 1 75 ? 3.436 14.094 10.711 1 95.38 75 VAL B O 1
ATOM 2109 N N . GLU B 1 76 ? 2.309 13.062 9.031 1 95.44 76 GLU B N 1
ATOM 2110 C CA . GLU B 1 76 ? 3.01 11.805 9.297 1 95.44 76 GLU B CA 1
ATOM 2111 C C . GLU B 1 76 ? 3.605 11.227 8.016 1 95.44 76 GLU B C 1
ATOM 2113 O O . GLU B 1 76 ? 3.018 11.352 6.941 1 95.44 76 GLU B O 1
ATOM 2118 N N . LEU B 1 77 ? 4.777 10.68 8.156 1 96.94 77 LEU B N 1
ATOM 2119 C CA . LEU B 1 77 ? 5.371 9.805 7.156 1 96.94 77 LEU B CA 1
ATOM 2120 C C . LEU B 1 77 ? 5.188 8.336 7.543 1 96.94 77 LEU B C 1
ATOM 2122 O O . LEU B 1 77 ? 5.645 7.906 8.602 1 96.94 77 LEU B O 1
ATOM 2126 N N . MET B 1 78 ? 4.492 7.637 6.703 1 95.62 78 MET B N 1
ATOM 2127 C CA . MET B 1 78 ? 4.148 6.246 6.988 1 95.62 78 MET B CA 1
ATOM 2128 C C . MET B 1 78 ? 4.727 5.312 5.93 1 95.62 78 MET B C 1
ATOM 2130 O O . MET B 1 78 ? 5.148 5.766 4.863 1 95.62 78 MET B O 1
ATOM 2134 N N . SER B 1 79 ? 4.824 4.039 6.309 1 96.12 79 SER B N 1
ATOM 2135 C CA . SER B 1 79 ? 5.277 3.012 5.379 1 96.12 79 SER B CA 1
ATOM 2136 C C . SER B 1 79 ? 6.637 3.367 4.785 1 96.12 79 SER B C 1
ATOM 2138 O O . SER B 1 79 ? 6.84 3.266 3.574 1 96.12 79 SER B O 1
ATOM 2140 N N . ILE B 1 80 ? 7.461 3.859 5.605 1 96.19 80 ILE B N 1
ATOM 2141 C CA . ILE B 1 80 ? 8.812 4.184 5.16 1 96.19 80 ILE B CA 1
ATOM 2142 C C . ILE B 1 80 ? 9.539 2.904 4.754 1 96.19 80 ILE B C 1
ATOM 2144 O O . ILE B 1 80 ? 9.672 1.975 5.551 1 96.19 80 ILE B O 1
ATOM 2148 N N . ASP B 1 81 ? 9.914 2.828 3.557 1 96.25 81 ASP B N 1
ATOM 2149 C CA . ASP B 1 81 ? 10.703 1.726 3.012 1 96.25 81 ASP B CA 1
ATOM 2150 C C . ASP B 1 81 ? 12.102 2.193 2.613 1 96.25 81 ASP B C 1
ATOM 2152 O O . ASP B 1 81 ? 12.258 2.959 1.661 1 96.25 81 ASP B O 1
ATOM 2156 N N . TYR B 1 82 ? 13.086 1.722 3.291 1 94.62 82 TYR B N 1
ATOM 2157 C CA . TYR B 1 82 ? 14.438 2.234 3.104 1 94.62 82 TYR B CA 1
ATOM 2158 C C . TYR B 1 82 ? 15.117 1.549 1.927 1 94.62 82 TYR B C 1
ATOM 2160 O O . TYR B 1 82 ? 16.172 2.008 1.456 1 94.62 82 TYR B O 1
ATOM 2168 N N . ILE B 1 83 ? 14.531 0.456 1.462 1 93.12 83 ILE B N 1
ATOM 2169 C CA . ILE B 1 83 ? 15.055 -0.181 0.26 1 93.12 83 ILE B CA 1
ATOM 2170 C C . ILE B 1 83 ? 14.555 0.558 -0.979 1 93.12 83 ILE B C 1
ATOM 2172 O O . ILE B 1 83 ? 15.352 1.026 -1.795 1 93.12 83 ILE B O 1
ATOM 2176 N N . HIS B 1 84 ? 13.266 0.701 -1.068 1 96.5 84 HIS B N 1
ATOM 2177 C CA . HIS B 1 84 ? 12.68 1.411 -2.199 1 96.5 84 HIS B CA 1
ATOM 2178 C C . HIS B 1 84 ? 12.805 2.922 -2.025 1 96.5 84 HIS B C 1
ATOM 2180 O O . HIS B 1 84 ? 12.633 3.678 -2.982 1 96.5 84 HIS B O 1
ATOM 2186 N N . ARG B 1 85 ? 13.062 3.301 -0.74 1 97.75 85 ARG B N 1
ATOM 2187 C CA . ARG B 1 85 ? 13.18 4.703 -0.345 1 97.75 85 ARG B CA 1
ATOM 2188 C C . ARG B 1 85 ? 11.93 5.484 -0.741 1 97.75 85 ARG B C 1
ATOM 2190 O O . ARG B 1 85 ? 12.031 6.527 -1.39 1 97.75 85 ARG B O 1
ATOM 2197 N N . THR B 1 86 ? 10.844 4.941 -0.394 1 98.44 86 THR B N 1
ATOM 2198 C CA . THR B 1 86 ? 9.547 5.574 -0.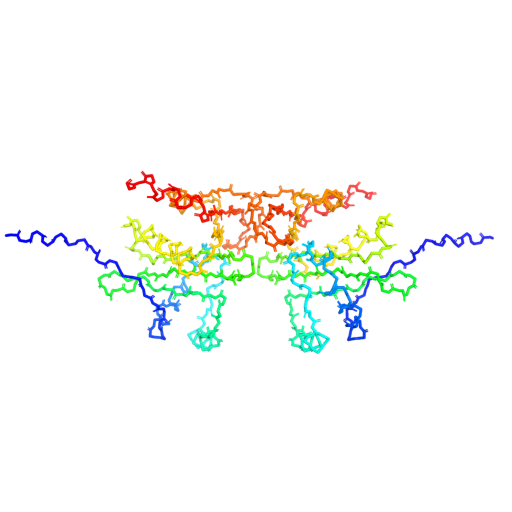574 1 98.44 86 THR B CA 1
ATOM 2199 C C . THR B 1 86 ? 8.805 5.688 0.758 1 98.44 86 THR B C 1
ATOM 2201 O O . THR B 1 86 ? 9.125 4.973 1.71 1 98.44 86 THR B O 1
ATOM 2204 N N . CYS B 1 87 ? 7.879 6.625 0.851 1 98.44 87 CYS B N 1
ATOM 2205 C CA . CYS B 1 87 ? 7.004 6.699 2.018 1 98.44 87 CYS B CA 1
ATOM 2206 C C . CYS B 1 87 ? 5.691 7.391 1.67 1 98.44 87 CYS B C 1
ATOM 2208 O O . CYS B 1 87 ? 5.605 8.102 0.668 1 98.44 87 CYS B O 1
ATOM 2210 N N . GLU B 1 88 ? 4.734 7.062 2.463 1 98.44 88 GLU B N 1
ATOM 2211 C CA . GLU B 1 88 ? 3.426 7.703 2.373 1 98.44 88 GLU B CA 1
ATOM 2212 C C . GLU B 1 88 ? 3.334 8.906 3.309 1 98.44 88 GLU B C 1
ATOM 2214 O O . GLU B 1 88 ? 3.781 8.844 4.457 1 98.44 88 GLU B O 1
ATOM 2219 N N . ILE B 1 89 ? 2.795 9.984 2.82 1 98.31 89 ILE B N 1
ATOM 2220 C CA . ILE B 1 89 ? 2.596 11.133 3.693 1 98.31 89 ILE B CA 1
ATOM 2221 C C . ILE B 1 89 ? 1.104 11.328 3.961 1 98.31 89 ILE B C 1
ATOM 2223 O O . ILE B 1 89 ? 0.278 11.141 3.066 1 98.31 89 ILE B O 1
ATOM 2227 N N . GLN B 1 90 ? 0.793 11.641 5.188 1 95.75 90 GLN B N 1
ATOM 2228 C CA . GLN B 1 90 ? -0.568 11.906 5.641 1 95.75 90 GLN B CA 1
ATOM 2229 C C . GLN B 1 90 ? -0.635 13.18 6.477 1 95.75 90 GLN B C 1
ATOM 2231 O O . GLN B 1 90 ? 0.302 13.492 7.215 1 95.75 90 GLN B O 1
ATOM 2236 N N . ILE B 1 91 ? -1.77 13.867 6.391 1 94.38 91 ILE B N 1
ATOM 2237 C CA . ILE B 1 91 ? -1.901 15.109 7.148 1 94.38 91 ILE B CA 1
ATOM 2238 C C . ILE B 1 91 ? -3.342 15.266 7.629 1 94.38 91 ILE B C 1
ATOM 2240 O O . ILE B 1 91 ? -4.285 14.93 6.91 1 94.38 91 ILE B O 1
ATOM 2244 N N . ILE B 1 92 ? -3.445 15.758 8.812 1 91.5 92 ILE B N 1
ATOM 2245 C CA . ILE B 1 92 ? -4.734 16.141 9.375 1 91.5 92 ILE B CA 1
ATOM 2246 C C . ILE B 1 92 ? -4.613 17.516 10.039 1 91.5 92 IL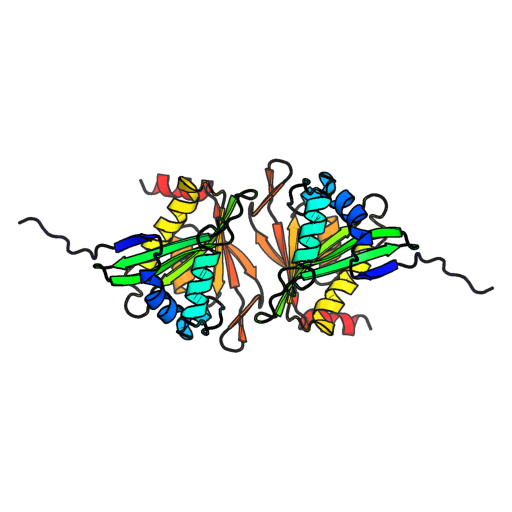E B C 1
ATOM 2248 O O . ILE B 1 92 ? -3.668 17.781 10.781 1 91.5 92 ILE B O 1
ATOM 2252 N N . ILE B 1 93 ? -5.457 18.344 9.711 1 90.38 93 ILE B N 1
ATOM 2253 C CA . ILE B 1 93 ? -5.656 19.594 10.422 1 90.38 93 ILE B CA 1
ATOM 2254 C C . ILE B 1 93 ? -7.027 19.594 11.094 1 90.38 93 ILE B C 1
ATOM 2256 O O . ILE B 1 93 ? -8.039 19.266 10.469 1 90.38 93 ILE B O 1
ATOM 2260 N N . ILE B 1 94 ? -6.992 19.875 12.367 1 87.12 94 ILE B N 1
ATOM 2261 C CA . ILE B 1 94 ? -8.25 19.828 13.102 1 87.12 94 ILE B CA 1
ATOM 2262 C C . ILE B 1 94 ? -9.203 20.891 12.578 1 87.12 94 ILE B C 1
ATOM 2264 O O . ILE B 1 94 ? -8.766 21.922 12.07 1 87.12 94 ILE B O 1
ATOM 2268 N N . SER B 1 95 ? -10.438 20.609 12.953 1 83.62 95 SER B N 1
ATOM 2269 C CA . SER B 1 95 ? -11.492 21.516 12.5 1 83.62 95 SER B CA 1
ATOM 2270 C C . SER B 1 95 ? -11.297 22.906 13.062 1 83.62 95 SER B C 1
ATOM 2272 O O . SER B 1 95 ? -10.867 23.078 14.211 1 83.62 95 SER B O 1
ATOM 2274 N N . GLY B 1 96 ? -11.531 23.953 12.406 1 84.94 96 GLY B N 1
ATOM 2275 C CA . GLY B 1 96 ? -11.391 25.328 12.852 1 84.94 96 GLY B CA 1
ATOM 2276 C C . GLY B 1 96 ? -10.117 25.984 12.352 1 84.94 96 GLY B C 1
ATOM 2277 O O . GLY B 1 96 ? -10 27.219 12.375 1 84.94 96 GLY B O 1
ATOM 2278 N N . PHE B 1 97 ? -9.195 25.109 12.07 1 87.19 97 PHE B N 1
ATOM 2279 C CA . PHE B 1 97 ? -7.934 25.656 11.594 1 87.19 97 PHE B CA 1
ATOM 2280 C C . PHE B 1 97 ? -7.738 25.359 10.117 1 87.19 97 PHE B C 1
ATOM 2282 O O . PHE B 1 97 ? -6.645 25.531 9.578 1 87.19 97 PHE B O 1
ATOM 2289 N N . SER B 1 98 ? -8.766 24.938 9.469 1 82.81 98 SER B N 1
ATOM 2290 C CA . SER B 1 98 ? -8.703 24.625 8.047 1 82.81 98 SER B CA 1
ATOM 2291 C C . SER B 1 98 ? -8.789 25.891 7.203 1 82.81 98 SER B C 1
ATOM 2293 O O . SER B 1 98 ? -9.383 26.891 7.633 1 82.81 98 SER B O 1
ATOM 2295 N N . GLY B 1 99 ? -8.164 25.844 6.082 1 84.12 99 GLY B N 1
ATOM 2296 C CA . GLY B 1 99 ? -8.273 26.969 5.16 1 84.12 99 GLY B CA 1
ATOM 2297 C C . GLY B 1 99 ? -7.355 28.125 5.508 1 84.12 99 GLY B C 1
ATOM 2298 O O . GLY B 1 99 ? -7.551 29.25 5.031 1 84.12 99 GLY B O 1
ATOM 2299 N N . LYS B 1 100 ? -6.387 27.922 6.359 1 88.5 100 LYS B N 1
ATOM 2300 C CA . LYS B 1 100 ? -5.488 28.984 6.805 1 88.5 100 LYS B CA 1
ATOM 2301 C C . LYS B 1 100 ? -4.07 28.75 6.293 1 88.5 100 LYS B C 1
ATOM 2303 O O . LYS B 1 100 ? -3.129 29.422 6.73 1 88.5 100 LYS B O 1
ATOM 2308 N N . GLY B 1 101 ? -3.916 27.734 5.473 1 91.38 101 GLY B N 1
ATOM 2309 C CA . GLY B 1 101 ? -2.621 27.484 4.859 1 91.38 101 GLY B CA 1
ATOM 2310 C C . GLY B 1 101 ? -1.731 26.578 5.68 1 91.38 101 GLY B C 1
ATOM 2311 O O . GLY B 1 101 ? -0.61 26.266 5.277 1 91.38 101 GLY B O 1
ATOM 2312 N N . TYR B 1 102 ? -2.176 26.109 6.797 1 93 102 TYR B N 1
ATOM 2313 C CA . TYR B 1 102 ? -1.385 25.281 7.688 1 93 102 TYR B CA 1
ATOM 2314 C C . TYR B 1 102 ? -1.069 23.938 7.031 1 93 102 TYR B C 1
ATOM 2316 O O . TYR B 1 102 ? 0.05 23.438 7.145 1 93 102 TYR B O 1
ATOM 2324 N N . ALA B 1 103 ? -2.023 23.438 6.348 1 93.62 103 ALA B N 1
ATOM 2325 C CA . ALA B 1 103 ? -1.843 22.141 5.707 1 93.62 103 ALA B CA 1
ATOM 2326 C C . ALA B 1 103 ? -0.729 22.203 4.668 1 93.62 103 ALA B C 1
ATOM 2328 O O . ALA B 1 103 ? 0.138 21.328 4.633 1 93.62 103 ALA B O 1
ATOM 2329 N N . GLN B 1 104 ? -0.753 23.203 3.895 1 94.5 104 GLN B N 1
ATOM 2330 C CA . GLN B 1 104 ? 0.25 23.344 2.846 1 94.5 104 GLN B CA 1
ATOM 2331 C C . GLN B 1 104 ? 1.653 23.453 3.436 1 94.5 104 GLN B C 1
ATOM 2333 O O . GLN B 1 104 ? 2.58 22.781 2.973 1 94.5 104 GLN B O 1
ATOM 2338 N N . LYS B 1 105 ? 1.762 24.25 4.426 1 94.38 105 LYS B N 1
ATOM 2339 C CA . LYS B 1 105 ? 3.055 24.453 5.074 1 94.38 105 LYS B CA 1
ATOM 2340 C C . LYS B 1 105 ? 3.541 23.156 5.734 1 94.38 105 LYS B C 1
ATOM 2342 O O . LYS B 1 105 ? 4.715 22.812 5.625 1 94.38 105 LYS B O 1
ATOM 2347 N N . ALA B 1 106 ? 2.646 22.5 6.402 1 95.38 106 ALA B N 1
ATOM 2348 C CA . ALA B 1 106 ? 2.994 21.25 7.09 1 95.38 106 ALA B CA 1
ATOM 2349 C C . ALA B 1 106 ? 3.404 20.172 6.094 1 95.38 106 ALA B C 1
ATOM 2351 O O . ALA B 1 106 ? 4.387 19.469 6.309 1 95.38 106 ALA B O 1
ATOM 2352 N N . LEU B 1 107 ? 2.697 20.078 5.039 1 96.62 107 LEU B N 1
ATOM 2353 C CA . LEU B 1 107 ? 3.008 19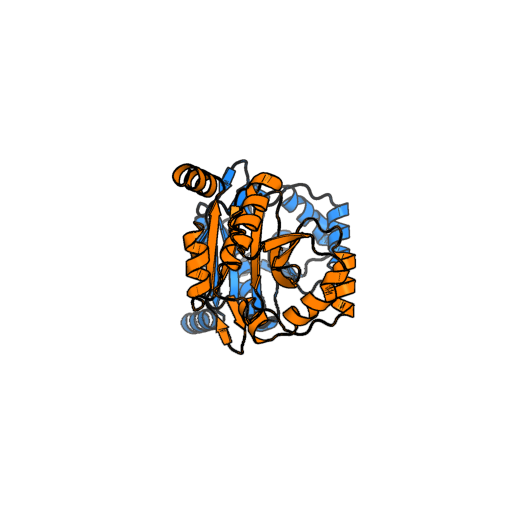.109 3.994 1 96.62 107 LEU B CA 1
ATOM 2354 C C . LEU B 1 107 ? 4.383 19.391 3.393 1 96.62 107 LEU B C 1
ATOM 2356 O O . LEU B 1 107 ? 5.172 18.453 3.193 1 96.62 107 LEU B O 1
ATOM 2360 N N . LYS B 1 108 ? 4.617 20.594 3.117 1 96.38 108 LYS B N 1
ATOM 2361 C CA . LYS B 1 108 ? 5.922 20.969 2.578 1 96.38 108 LYS B CA 1
ATOM 2362 C C . LYS B 1 108 ? 7.047 20.562 3.523 1 96.38 108 LYS B C 1
ATOM 2364 O O . LYS B 1 108 ? 8.062 20.016 3.086 1 96.38 108 LYS B O 1
ATOM 2369 N N . THR B 1 109 ? 6.84 20.797 4.758 1 95.62 109 THR B N 1
ATOM 2370 C CA . THR B 1 109 ? 7.832 20.422 5.762 1 95.62 109 THR B CA 1
ATOM 2371 C C . THR B 1 109 ? 8.031 18.906 5.785 1 95.62 109 THR B C 1
ATOM 2373 O O . THR B 1 109 ? 9.164 18.438 5.852 1 95.62 109 THR B O 1
ATOM 2376 N N . GLY B 1 110 ? 6.91 18.172 5.777 1 97.31 110 GLY B N 1
ATOM 2377 C CA . GLY B 1 110 ? 6.98 16.719 5.75 1 97.31 110 GLY B CA 1
ATOM 2378 C C . GLY B 1 110 ? 7.703 16.188 4.531 1 97.31 110 GLY B C 1
ATOM 2379 O O . GLY B 1 110 ? 8.555 15.297 4.648 1 97.31 110 GLY B O 1
ATOM 2380 N N . VAL B 1 111 ? 7.395 16.766 3.414 1 98.19 111 VAL B N 1
ATOM 2381 C CA . VAL B 1 111 ? 8.008 16.344 2.162 1 98.19 111 VAL B CA 1
ATOM 2382 C C . VAL B 1 111 ? 9.5 16.672 2.172 1 98.19 111 VAL B C 1
ATOM 2384 O O . VAL B 1 111 ? 10.328 15.859 1.777 1 98.19 111 VAL B O 1
ATOM 2387 N N . ASP B 1 112 ? 9.812 17.859 2.646 1 97.31 112 ASP B N 1
ATOM 2388 C CA . ASP B 1 112 ? 11.211 18.266 2.773 1 97.31 112 ASP B CA 1
ATOM 2389 C C . ASP B 1 112 ? 11.977 17.297 3.682 1 97.31 112 ASP B C 1
ATOM 2391 O O . ASP B 1 112 ? 13.109 16.922 3.375 1 97.31 112 ASP B O 1
ATOM 2395 N N . TYR B 1 113 ? 11.391 16.969 4.781 1 97.06 113 TYR B N 1
ATOM 2396 C CA . TYR B 1 113 ? 12 16.031 5.715 1 97.06 113 TYR B CA 1
ATOM 2397 C C . TYR B 1 113 ? 12.242 14.68 5.051 1 97.06 113 TYR B C 1
ATOM 2399 O O . TYR B 1 113 ? 13.32 14.094 5.191 1 97.06 113 TYR B O 1
ATOM 2407 N N . ALA B 1 114 ? 11.266 14.172 4.336 1 98.44 114 ALA B N 1
ATOM 2408 C CA . ALA B 1 114 ? 11.359 12.883 3.648 1 98.44 114 ALA B CA 1
ATOM 2409 C C . ALA B 1 114 ? 12.516 12.883 2.652 1 98.44 114 ALA B C 1
ATOM 2411 O O . ALA B 1 114 ? 13.32 11.953 2.633 1 98.44 114 ALA B O 1
ATOM 2412 N N . PHE B 1 115 ? 12.656 13.93 1.885 1 98.44 115 PHE B N 1
ATOM 2413 C CA . PHE B 1 115 ? 13.633 13.961 0.801 1 98.44 115 PHE B CA 1
ATOM 2414 C C . PHE B 1 115 ? 15.008 14.352 1.323 1 98.44 115 PHE B C 1
ATOM 2416 O O . PHE B 1 115 ? 16.016 13.727 0.966 1 98.44 115 PHE B O 1
ATOM 2423 N N . ASN B 1 116 ? 15.047 15.273 2.219 1 97 116 ASN B N 1
ATOM 2424 C CA . ASN B 1 116 ? 16.328 15.883 2.537 1 97 116 ASN B CA 1
ATOM 2425 C C . ASN B 1 116 ? 16.906 15.328 3.842 1 97 116 ASN B C 1
ATOM 2427 O O . ASN B 1 116 ? 18.094 15.484 4.117 1 97 116 ASN B O 1
ATOM 2431 N N . THR B 1 117 ? 16.109 14.75 4.656 1 96.62 117 THR B N 1
ATOM 2432 C CA . THR B 1 117 ? 16.594 14.18 5.906 1 96.62 117 THR B CA 1
ATOM 2433 C C . THR B 1 117 ? 16.641 12.656 5.816 1 96.62 117 THR B C 1
ATOM 2435 O O . THR B 1 117 ? 17.641 12.039 6.16 1 96.62 117 THR B O 1
ATOM 2438 N N . LEU B 1 118 ? 15.57 12.094 5.301 1 96.94 118 LEU B N 1
ATOM 2439 C CA . LEU B 1 118 ? 15.492 10.641 5.254 1 96.94 118 LEU B CA 1
ATOM 2440 C C . LEU B 1 118 ? 16 10.109 3.922 1 96.94 118 LEU B C 1
ATOM 2442 O O . LEU B 1 118 ? 16.062 8.891 3.717 1 96.94 118 LEU B O 1
ATOM 2446 N N . ASN B 1 119 ? 16.297 10.969 3.01 1 97.88 119 ASN B N 1
ATOM 2447 C CA . ASN B 1 119 ? 16.828 10.617 1.698 1 97.88 119 ASN B CA 1
ATOM 2448 C C . ASN B 1 119 ? 15.875 9.695 0.936 1 97.88 119 ASN B C 1
ATOM 2450 O O . ASN B 1 119 ? 16.312 8.719 0.328 1 97.88 119 ASN B O 1
ATOM 2454 N N . MET B 1 120 ? 14.641 9.961 1.008 1 98.56 120 MET B N 1
ATOM 2455 C CA . MET B 1 120 ? 13.656 9.219 0.226 1 98.56 120 MET B CA 1
ATOM 2456 C C . MET B 1 120 ? 13.789 9.539 -1.259 1 98.56 120 MET B C 1
ATOM 2458 O O . MET B 1 120 ? 14.258 10.617 -1.627 1 98.56 120 MET B O 1
ATOM 2462 N N . HIS B 1 121 ? 13.391 8.586 -2.086 1 98.75 121 HIS B N 1
ATOM 2463 C CA . HIS B 1 121 ? 13.359 8.742 -3.535 1 98.75 121 HIS B CA 1
ATOM 2464 C C . HIS B 1 121 ? 12.008 9.273 -4 1 98.75 121 HIS B C 1
ATOM 2466 O O . HIS B 1 121 ? 11.938 10.055 -4.957 1 98.75 121 HIS B O 1
ATOM 2472 N N . LYS B 1 122 ? 11.023 8.906 -3.299 1 98.81 122 LYS B N 1
ATOM 2473 C CA . LYS B 1 122 ? 9.656 9.25 -3.672 1 98.81 122 LYS B CA 1
ATOM 2474 C C . LYS B 1 122 ? 8.766 9.375 -2.439 1 98.81 122 LYS B C 1
ATOM 2476 O O . LYS B 1 122 ? 8.883 8.586 -1.498 1 98.81 122 LYS B O 1
ATOM 2481 N N . VAL B 1 123 ? 7.891 10.336 -2.467 1 98.88 123 VAL B N 1
ATOM 2482 C CA . VAL B 1 123 ? 6.801 10.461 -1.504 1 98.88 123 VAL B CA 1
ATOM 2483 C C . VAL B 1 123 ? 5.461 10.312 -2.217 1 98.88 123 VAL B C 1
ATOM 2485 O O . VAL B 1 123 ? 5.262 10.859 -3.303 1 98.88 123 VAL B O 1
ATOM 2488 N N . TYR B 1 124 ? 4.602 9.469 -1.633 1 98.81 124 TYR B N 1
ATOM 2489 C CA . TYR B 1 124 ? 3.301 9.258 -2.258 1 98.81 124 TYR B CA 1
ATOM 2490 C C . TYR B 1 124 ? 2.176 9.43 -1.244 1 98.81 124 TYR B C 1
ATOM 2492 O O . TYR B 1 124 ? 2.428 9.594 -0.049 1 98.81 124 TYR B O 1
ATOM 2500 N N . LEU B 1 125 ? 0.945 9.477 -1.749 1 98.38 125 LEU B N 1
ATOM 2501 C CA . LEU B 1 125 ? -0.221 9.586 -0.879 1 98.38 125 LEU B CA 1
ATOM 2502 C C . LEU B 1 125 ? -1.471 9.062 -1.58 1 98.38 125 LEU B C 1
ATOM 2504 O O . LEU B 1 125 ? -1.488 8.922 -2.805 1 98.38 125 LEU B O 1
ATOM 2508 N N . TRP B 1 126 ? -2.418 8.711 -0.738 1 97.44 126 TRP B N 1
ATOM 2509 C CA . TRP B 1 126 ? -3.775 8.391 -1.166 1 97.44 126 TRP B CA 1
ATOM 2510 C C . TRP B 1 126 ? -4.73 9.539 -0.851 1 97.44 126 TRP B C 1
ATOM 2512 O O . TRP B 1 126 ? -4.664 10.133 0.227 1 97.44 126 TRP B O 1
ATOM 2522 N N . VAL B 1 127 ? -5.609 9.844 -1.815 1 97.19 127 VAL B N 1
ATOM 2523 C CA . VAL B 1 127 ? -6.594 10.883 -1.527 1 97.19 127 VAL B CA 1
ATOM 2524 C C . VAL B 1 127 ? -7.902 10.57 -2.25 1 97.19 127 VAL B C 1
ATOM 2526 O O . VAL B 1 127 ? -7.895 10.164 -3.414 1 97.19 127 VAL B O 1
ATOM 2529 N N . ASP B 1 128 ? -9 10.766 -1.533 1 96.25 128 ASP B N 1
ATOM 2530 C CA . ASP B 1 128 ? -10.312 10.594 -2.148 1 96.25 128 ASP B CA 1
ATOM 2531 C C . ASP B 1 128 ? -10.461 11.492 -3.375 1 96.25 128 ASP B C 1
ATOM 2533 O O . ASP B 1 128 ? -10.102 12.672 -3.338 1 96.25 128 ASP B O 1
ATOM 2537 N N . ILE B 1 129 ? -11.023 10.891 -4.434 1 96.56 129 ILE B N 1
ATOM 2538 C CA . ILE B 1 129 ? -11.148 11.656 -5.672 1 96.56 129 ILE B CA 1
ATOM 2539 C C . ILE B 1 129 ? -12.062 12.859 -5.449 1 96.56 129 ILE B C 1
ATOM 2541 O O . ILE B 1 129 ? -11.961 13.867 -6.156 1 96.56 129 ILE B O 1
ATOM 2545 N N . ASP B 1 130 ? -12.922 12.773 -4.43 1 94.62 130 ASP B N 1
ATOM 2546 C CA . ASP B 1 130 ? -13.898 13.828 -4.168 1 94.62 130 ASP B CA 1
ATOM 2547 C C . ASP B 1 130 ? -13.32 14.898 -3.242 1 94.62 130 ASP B C 1
ATOM 2549 O O . ASP B 1 130 ? -13.969 15.914 -2.977 1 94.62 130 ASP B O 1
ATOM 2553 N N . ASN B 1 131 ? -12.133 14.688 -2.742 1 93.12 131 ASN B N 1
ATOM 2554 C CA . ASN B 1 131 ? -11.5 15.664 -1.858 1 93.12 131 ASN B CA 1
ATOM 2555 C C . ASN B 1 131 ? -10.727 16.719 -2.646 1 93.12 131 ASN B C 1
ATOM 2557 O O . ASN B 1 131 ? -9.5 16.797 -2.547 1 93.12 131 ASN B O 1
ATOM 2561 N N . ALA B 1 132 ? -11.445 17.547 -3.318 1 95 132 ALA B N 1
ATOM 2562 C CA . ALA B 1 132 ? -10.875 18.516 -4.246 1 95 132 ALA B CA 1
ATOM 2563 C C . ALA B 1 132 ? -9.914 19.453 -3.529 1 95 132 ALA B C 1
ATOM 2565 O O . ALA B 1 132 ? -8.82 19.734 -4.027 1 95 132 ALA B O 1
ATOM 2566 N N . PRO B 1 133 ? -10.289 19.969 -2.355 1 92.12 133 PRO B N 1
ATOM 2567 C CA . PRO B 1 133 ? -9.367 20.875 -1.666 1 92.12 133 PRO B CA 1
ATOM 2568 C C . PRO B 1 133 ? -8.016 20.234 -1.379 1 92.12 133 PRO B C 1
ATOM 2570 O O . PRO B 1 133 ? -6.969 20.844 -1.599 1 92.12 133 PRO B O 1
ATOM 2573 N N . ALA B 1 134 ? -8.016 19.016 -0.91 1 94 134 ALA B N 1
ATOM 2574 C CA . ALA B 1 134 ? -6.766 18.328 -0.631 1 94 134 ALA B CA 1
ATOM 2575 C C . ALA B 1 134 ? -5.965 18.094 -1.912 1 94 134 ALA B C 1
ATOM 2577 O O . ALA B 1 134 ? -4.758 18.344 -1.95 1 94 134 ALA B O 1
ATOM 2578 N N . VAL B 1 135 ? -6.625 17.672 -2.955 1 97.12 135 VAL B N 1
ATOM 2579 C CA . VAL B 1 135 ? -5.98 17.422 -4.238 1 97.12 135 VAL B CA 1
ATOM 2580 C C . VAL B 1 135 ? -5.289 18.688 -4.723 1 97.12 135 VAL B C 1
ATOM 2582 O O . VAL B 1 135 ? -4.164 18.641 -5.227 1 97.12 135 VAL B O 1
ATOM 2585 N N . HIS B 1 136 ? -5.969 19.781 -4.578 1 96.31 136 HIS B N 1
ATOM 2586 C CA . HIS B 1 136 ? -5.418 21.062 -4.977 1 96.31 136 HIS B CA 1
ATOM 2587 C C . HIS B 1 136 ? -4.117 21.359 -4.23 1 96.31 136 HIS B C 1
ATOM 2589 O O . HIS B 1 136 ? -3.133 21.781 -4.84 1 96.31 136 HIS B O 1
ATOM 2595 N N . ILE B 1 137 ? -4.098 21.156 -2.971 1 95.38 137 ILE B N 1
ATOM 2596 C CA . ILE B 1 137 ? -2.926 21.391 -2.143 1 95.38 137 ILE B CA 1
ATOM 2597 C C . ILE B 1 137 ? -1.777 20.5 -2.59 1 95.38 137 ILE B C 1
ATOM 2599 O O . ILE B 1 137 ? -0.634 20.938 -2.699 1 95.38 137 ILE B O 1
ATOM 2603 N N . TYR B 1 138 ? -2.049 19.234 -2.83 1 97.75 138 TYR B N 1
ATOM 2604 C CA . TYR B 1 138 ? -1.027 18.266 -3.242 1 97.75 138 TYR B CA 1
ATOM 2605 C C . TYR B 1 138 ? -0.437 18.656 -4.594 1 97.75 138 TYR B C 1
ATOM 2607 O O . TYR B 1 138 ? 0.782 18.625 -4.777 1 97.75 138 TYR B O 1
ATOM 2615 N N . LYS B 1 139 ? -1.321 19.016 -5.492 1 97.75 139 LYS B N 1
ATOM 2616 C CA . LYS B 1 139 ? -0.854 19.453 -6.809 1 97.75 139 LYS B CA 1
ATOM 2617 C C . LYS B 1 139 ? 0.022 20.688 -6.707 1 97.75 139 LYS B C 1
ATOM 2619 O O . LYS B 1 139 ? 1.027 20.812 -7.41 1 97.75 139 LYS B O 1
ATOM 2624 N N . LYS B 1 140 ? -0.367 21.609 -5.875 1 95.25 140 LYS B N 1
ATOM 2625 C CA . LYS B 1 140 ? 0.406 22.828 -5.668 1 95.25 140 LYS B CA 1
ATOM 2626 C C . LYS B 1 140 ? 1.816 22.5 -5.18 1 95.25 140 LYS B C 1
ATOM 2628 O O . LYS B 1 140 ? 2.768 23.219 -5.508 1 95.25 140 LYS B O 1
ATOM 2633 N N . LEU B 1 141 ? 1.944 21.469 -4.445 1 95.69 141 LEU B N 1
ATOM 2634 C CA . LEU B 1 141 ? 3.244 21.062 -3.912 1 95.69 141 LEU B CA 1
ATOM 2635 C C . LEU B 1 141 ? 4.035 20.266 -4.945 1 95.69 141 LEU B C 1
ATOM 2637 O O . LEU B 1 141 ? 5.207 19.953 -4.727 1 95.69 141 LEU B O 1
ATOM 2641 N N . GLY B 1 142 ? 3.391 19.875 -6.023 1 97.31 142 GLY B N 1
ATOM 2642 C CA . GLY B 1 142 ? 4.102 19.203 -7.109 1 97.31 142 GLY B CA 1
ATOM 2643 C C . GLY B 1 142 ? 3.715 17.75 -7.281 1 97.31 142 GLY B C 1
ATOM 2644 O O . GLY B 1 142 ? 4.227 17.078 -8.172 1 97.31 142 GLY B O 1
ATOM 2645 N N . PHE B 1 143 ? 2.82 17.266 -6.43 1 98.62 143 PHE B N 1
ATOM 2646 C CA . PHE B 1 143 ? 2.367 15.883 -6.586 1 98.62 143 PHE B CA 1
ATOM 2647 C C . PHE B 1 143 ? 1.616 15.703 -7.902 1 98.62 143 PHE B C 1
ATOM 2649 O O . 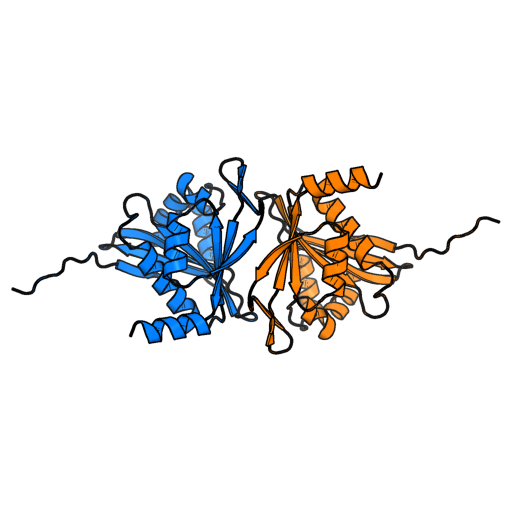PHE B 1 143 ? 0.875 16.594 -8.32 1 98.62 143 PHE B O 1
ATOM 2656 N N . LYS B 1 144 ? 1.775 14.547 -8.492 1 98.69 144 LYS B N 1
ATOM 2657 C CA . LYS B 1 144 ? 1.069 14.18 -9.711 1 98.69 144 LYS B CA 1
ATOM 2658 C C . LYS B 1 144 ? 0.172 12.969 -9.492 1 98.69 144 LYS B C 1
ATOM 2660 O O . LYS B 1 144 ? 0.532 12.055 -8.75 1 98.69 144 LYS B O 1
ATOM 2665 N N . ILE B 1 145 ? -0.929 12.961 -10.148 1 98.75 145 ILE B N 1
ATOM 2666 C CA . ILE B 1 145 ? -1.796 11.781 -10.117 1 98.75 145 ILE B CA 1
ATOM 2667 C C . ILE B 1 145 ? -1.181 10.672 -10.969 1 98.75 145 ILE B C 1
ATOM 2669 O O . ILE B 1 145 ? -0.984 10.836 -12.172 1 98.75 145 ILE B O 1
ATOM 2673 N N . GLU B 1 146 ? -0.893 9.609 -10.312 1 98.81 146 GLU B N 1
ATOM 2674 C CA . GLU B 1 146 ? -0.284 8.492 -11.023 1 98.81 146 GLU B CA 1
ATOM 2675 C C . GLU B 1 146 ? -1.308 7.395 -11.305 1 98.81 146 GLU B C 1
ATOM 2677 O O . GLU B 1 146 ? -1.067 6.508 -12.125 1 98.81 146 GLU B O 1
ATOM 2682 N N . GLY B 1 147 ? -2.424 7.441 -10.609 1 98.62 147 GLY B N 1
ATOM 2683 C CA . GLY B 1 147 ? -3.484 6.473 -10.836 1 98.62 147 GLY B CA 1
ATOM 2684 C C . GLY B 1 147 ? -4.801 6.863 -10.188 1 98.62 147 GLY B C 1
ATOM 2685 O O . GLY B 1 147 ? -4.816 7.625 -9.219 1 98.62 147 GLY B O 1
ATOM 2686 N N . THR B 1 148 ? -5.863 6.457 -10.766 1 98.75 148 THR B N 1
ATOM 2687 C CA . THR B 1 148 ? -7.195 6.477 -10.172 1 98.75 148 THR B CA 1
ATOM 2688 C C . THR B 1 148 ? -7.625 5.07 -9.758 1 98.75 148 THR B C 1
ATOM 2690 O O . THR B 1 148 ? -8.023 4.266 -10.609 1 98.75 148 THR B O 1
ATOM 2693 N N . ILE B 1 149 ? -7.547 4.832 -8.5 1 98.56 149 ILE B N 1
ATOM 2694 C CA . ILE B 1 149 ? -7.715 3.484 -7.969 1 98.56 149 ILE B CA 1
ATOM 2695 C C . ILE B 1 149 ? -9.164 3.27 -7.555 1 98.56 149 ILE B C 1
ATOM 2697 O O . ILE B 1 149 ? -9.703 4.023 -6.738 1 98.56 149 ILE B O 1
ATOM 2701 N N . LYS B 1 150 ? -9.695 2.264 -8.07 1 98.5 150 LYS B N 1
ATOM 2702 C CA . LYS B 1 150 ? -11.133 2.061 -7.965 1 98.5 150 LYS B CA 1
ATOM 2703 C C . LYS B 1 150 ? -11.5 1.382 -6.648 1 98.5 150 LYS B C 1
ATOM 2705 O O . LYS B 1 150 ? -10.93 0.343 -6.305 1 98.5 150 LYS B O 1
ATOM 2710 N N . GLU B 1 151 ? -12.445 1.977 -5.906 1 98.25 151 GLU B N 1
ATOM 2711 C CA . GLU B 1 151 ? -13.102 1.4 -4.734 1 98.25 151 GLU B CA 1
ATOM 2712 C C . GLU B 1 151 ? -12.086 0.765 -3.789 1 98.25 151 GLU B C 1
ATOM 2714 O O . GLU B 1 151 ? -12.297 -0.345 -3.297 1 98.25 151 GLU B O 1
ATOM 2719 N N . GLN B 1 152 ? -11.031 1.481 -3.52 1 97.5 152 GLN B N 1
ATOM 2720 C CA . GLN B 1 152 ? -9.914 0.962 -2.738 1 97.5 152 GLN B CA 1
ATOM 2721 C C . GLN B 1 152 ? -10.195 1.071 -1.241 1 97.5 152 GLN B C 1
ATOM 2723 O O . GLN B 1 152 ? -9.695 0.267 -0.451 1 97.5 152 GLN B O 1
ATOM 2728 N N . PHE B 1 153 ? -10.961 2.006 -0.897 1 96.5 153 PHE B N 1
ATOM 2729 C CA . PHE B 1 153 ? -11.18 2.27 0.521 1 96.5 153 PHE B CA 1
ATOM 2730 C C . PHE B 1 153 ? -12.664 2.332 0.838 1 96.5 153 PHE B C 1
ATOM 2732 O O . PHE B 1 153 ? -13.461 2.799 0.021 1 96.5 153 PHE B O 1
ATOM 2739 N N . PHE B 1 154 ? -13.031 1.804 2.039 1 95.62 154 PHE B N 1
ATOM 2740 C CA . PHE B 1 154 ? -14.391 1.882 2.566 1 95.62 154 PHE B CA 1
ATOM 2741 C C . PHE B 1 154 ? -14.469 2.885 3.709 1 95.62 154 PHE B C 1
ATOM 2743 O O . PHE B 1 154 ? -13.75 2.764 4.699 1 95.62 154 PHE B O 1
ATOM 2750 N N . ALA B 1 155 ? -15.25 3.873 3.49 1 91.38 155 ALA B N 1
ATOM 2751 C CA . ALA B 1 155 ? -15.438 4.906 4.508 1 91.38 155 ALA B CA 1
ATOM 2752 C C . ALA B 1 155 ? -16.828 5.531 4.402 1 91.38 155 ALA B C 1
ATOM 2754 O O . ALA B 1 155 ? -17.328 5.777 3.297 1 91.38 155 ALA B O 1
ATOM 2755 N N . GLY B 1 156 ? -17.406 5.789 5.539 1 88.38 156 GLY B N 1
ATOM 2756 C CA . GLY B 1 156 ? -18.719 6.418 5.539 1 88.38 156 GLY B CA 1
ATOM 2757 C C . GLY B 1 156 ? -19.797 5.566 4.887 1 88.38 156 GLY B C 1
ATOM 2758 O O . GLY B 1 156 ? -20.672 6.086 4.191 1 88.38 156 GLY B O 1
ATOM 2759 N N . GLY B 1 157 ? -19.625 4.355 4.859 1 91.62 157 GLY B N 1
ATOM 2760 C CA . GLY B 1 157 ? -20.656 3.443 4.414 1 91.62 157 GLY B CA 1
ATOM 2761 C C . GLY B 1 157 ? -20.594 3.135 2.93 1 91.62 157 GLY B C 1
ATOM 2762 O O . GLY B 1 157 ? -21.5 2.51 2.377 1 91.62 157 GLY B O 1
ATOM 2763 N N . ARG B 1 158 ? -19.562 3.631 2.35 1 95.06 158 ARG B N 1
ATOM 2764 C CA . ARG B 1 158 ? -19.453 3.336 0.924 1 95.06 158 ARG B CA 1
ATOM 2765 C C . ARG B 1 158 ? -18 3.219 0.499 1 95.06 158 ARG B C 1
ATOM 2767 O O . ARG B 1 158 ? -17.094 3.697 1.196 1 95.06 158 ARG B O 1
ATOM 2774 N N . TYR B 1 159 ? -17.781 2.584 -0.625 1 97.06 159 TYR B N 1
ATOM 2775 C CA . TYR B 1 159 ? -16.453 2.494 -1.222 1 97.06 159 TYR B CA 1
ATOM 2776 C C . TYR B 1 159 ? -16.125 3.758 -2.008 1 97.06 159 TYR B C 1
ATOM 2778 O O . TYR B 1 159 ? -17.016 4.355 -2.633 1 97.06 159 TYR B O 1
ATOM 2786 N N . HIS B 1 160 ? -14.852 4.105 -1.95 1 96.62 160 HIS B N 1
ATOM 2787 C CA . HIS B 1 160 ? -14.383 5.316 -2.609 1 96.62 160 HIS B CA 1
ATOM 2788 C C . HIS B 1 160 ? -13.242 5.008 -3.582 1 96.62 160 HIS B C 1
ATOM 2790 O O . HIS B 1 160 ? -12.359 4.203 -3.275 1 96.62 160 HIS B O 1
ATOM 2796 N N . ASP B 1 161 ? -13.398 5.68 -4.77 1 97.94 161 ASP B N 1
ATOM 2797 C CA . ASP B 1 161 ? -12.211 5.785 -5.613 1 97.94 161 ASP B CA 1
ATOM 2798 C C . ASP B 1 161 ? -11.195 6.754 -5.008 1 97.94 161 ASP B C 1
ATOM 2800 O O . ASP B 1 161 ? -11.57 7.719 -4.344 1 97.94 161 ASP B O 1
ATOM 2804 N N . SER B 1 162 ? -9.93 6.457 -5.27 1 97.88 162 SER B N 1
ATOM 2805 C CA . SER B 1 162 ? -8.875 7.309 -4.73 1 97.88 162 SER B CA 1
ATOM 2806 C C . SER B 1 162 ? -7.789 7.566 -5.77 1 97.88 162 SER B C 1
ATOM 2808 O O . SER B 1 162 ? -7.484 6.695 -6.586 1 97.88 162 SER B O 1
ATOM 2810 N N . TYR B 1 163 ? -7.309 8.758 -5.691 1 98.5 163 TYR B N 1
ATOM 2811 C CA . TYR B 1 163 ? -6.074 9.008 -6.426 1 98.5 163 TYR B CA 1
ATOM 2812 C C . TYR B 1 163 ? -4.871 8.445 -5.672 1 98.5 163 TYR B C 1
ATOM 2814 O O . TYR B 1 163 ? -4.797 8.547 -4.445 1 98.5 163 TYR B O 1
ATOM 2822 N N . PHE B 1 164 ? -4.051 7.84 -6.406 1 98.69 164 PHE B N 1
ATOM 2823 C CA . PHE B 1 164 ? -2.666 7.648 -5.992 1 98.69 164 PHE B CA 1
ATOM 2824 C C . PHE B 1 164 ? -1.774 8.742 -6.562 1 98.69 164 PHE B C 1
ATOM 2826 O O . PHE B 1 164 ? -1.655 8.883 -7.781 1 98.69 164 PHE B O 1
ATOM 2833 N N . MET B 1 165 ? -1.193 9.523 -5.668 1 98.81 165 MET B N 1
ATOM 2834 C CA . MET B 1 165 ? -0.353 10.633 -6.113 1 98.81 165 MET B CA 1
ATOM 2835 C C . MET B 1 165 ? 1.076 10.469 -5.609 1 98.81 165 MET B C 1
ATOM 2837 O O . MET B 1 165 ? 1.3 9.883 -4.543 1 98.81 165 MET B O 1
ATOM 2841 N N . GLY B 1 166 ? 2.012 10.938 -6.402 1 98.75 166 GLY B N 1
ATOM 2842 C CA . GLY B 1 166 ? 3.406 10.844 -6.008 1 98.75 166 GLY B CA 1
ATOM 2843 C C . GLY B 1 166 ? 4.246 12.008 -6.496 1 98.75 166 GLY B C 1
ATOM 2844 O O . GLY B 1 166 ? 3.838 12.734 -7.398 1 98.75 166 GLY B O 1
ATOM 2845 N N . ILE B 1 167 ? 5.355 12.219 -5.863 1 98.75 167 ILE B N 1
ATOM 2846 C CA . ILE B 1 167 ? 6.371 13.18 -6.277 1 98.75 167 ILE B CA 1
ATOM 2847 C C . ILE B 1 167 ? 7.762 12.594 -6.055 1 98.75 167 ILE B C 1
ATOM 2849 O O . ILE B 1 167 ? 8.047 12.047 -4.988 1 98.75 167 ILE B O 1
ATOM 2853 N N . LEU B 1 168 ? 8.586 12.688 -7.059 1 98.75 168 LEU B N 1
ATOM 2854 C CA . LEU B 1 168 ? 9.969 12.227 -6.98 1 98.75 168 LEU B CA 1
ATOM 2855 C C . LEU B 1 168 ? 10.883 13.32 -6.43 1 98.75 168 LEU B C 1
ATOM 2857 O O . LEU B 1 168 ? 10.641 14.508 -6.664 1 98.75 168 LEU B O 1
ATOM 2861 N N . LYS B 1 169 ? 11.891 12.891 -5.762 1 98.06 169 LYS B N 1
ATOM 2862 C CA . LYS B 1 169 ? 12.859 13.844 -5.227 1 98.06 169 LYS B CA 1
ATOM 2863 C C . LYS B 1 169 ? 13.391 14.758 -6.328 1 98.06 169 LYS B C 1
ATOM 2865 O O . LYS B 1 169 ? 13.531 15.969 -6.121 1 98.06 169 LYS B O 1
ATOM 2870 N N . SER B 1 170 ? 13.711 14.219 -7.465 1 97.5 170 SER B N 1
ATOM 2871 C CA . SER B 1 170 ? 14.242 14.984 -8.586 1 97.5 170 SER B CA 1
ATOM 2872 C C . SER B 1 170 ? 13.266 16.078 -9.031 1 97.5 170 SER B C 1
ATOM 2874 O O . SER B 1 170 ? 13.68 17.188 -9.336 1 97.5 170 SER B O 1
ATOM 2876 N N . GLU B 1 171 ? 12.039 15.781 -9.078 1 96.5 171 GLU B N 1
ATOM 2877 C CA . GLU B 1 171 ? 11.008 16.75 -9.453 1 96.5 171 GLU B CA 1
ATOM 2878 C C . GLU B 1 171 ? 10.867 17.844 -8.398 1 96.5 171 GLU B C 1
ATOM 2880 O O . GLU B 1 171 ? 10.703 19.016 -8.727 1 96.5 171 GLU B O 1
ATOM 2885 N N . TYR B 1 172 ? 10.898 17.375 -7.16 1 94.94 172 TYR B N 1
ATOM 2886 C CA . TYR B 1 172 ? 10.781 18.312 -6.039 1 94.94 172 TYR B CA 1
ATOM 2887 C C . TYR B 1 172 ? 11.93 19.312 -6.039 1 94.94 172 TYR B C 1
ATOM 2889 O O . TYR B 1 172 ? 11.719 20.516 -5.867 1 94.94 172 TYR B O 1
ATOM 2897 N N . THR B 1 173 ? 13.109 18.875 -6.223 1 94.12 173 THR B N 1
ATOM 2898 C CA . THR B 1 173 ? 14.305 19.703 -6.23 1 94.12 173 THR B CA 1
ATOM 2899 C C . THR B 1 173 ? 14.266 20.703 -7.387 1 94.12 173 THR B C 1
ATOM 2901 O O . THR B 1 173 ? 14.648 21.859 -7.227 1 94.12 173 THR B O 1
ATOM 2904 N N . GLN B 1 174 ? 13.82 20.219 -8.477 1 92.31 174 GLN B N 1
ATOM 2905 C CA . GLN B 1 174 ? 13.719 21.094 -9.641 1 92.31 174 GLN B CA 1
ATOM 2906 C C . GLN B 1 174 ? 12.719 22.219 -9.391 1 92.31 174 GLN B C 1
ATOM 2908 O O . GLN B 1 174 ? 12.945 23.359 -9.805 1 92.31 174 GLN B O 1
ATOM 2913 N N . ARG B 1 175 ? 11.68 21.922 -8.758 1 89.62 175 ARG B N 1
ATOM 2914 C CA . ARG B 1 175 ? 10.656 22.922 -8.445 1 89.62 175 ARG B CA 1
ATOM 2915 C C . ARG B 1 175 ? 11.188 23.938 -7.438 1 89.62 175 ARG B C 1
ATOM 2917 O O . ARG B 1 175 ? 10.883 25.125 -7.539 1 89.62 175 ARG B O 1
ATOM 2924 N N . GLU B 1 176 ? 11.875 23.438 -6.488 1 86.5 176 GLU B N 1
ATOM 2925 C CA . GLU B 1 176 ? 12.43 24.328 -5.469 1 86.5 176 GLU B CA 1
ATOM 2926 C C . GLU B 1 176 ? 13.453 25.281 -6.066 1 86.5 176 GLU B C 1
ATOM 2928 O O . GLU B 1 176 ? 13.578 26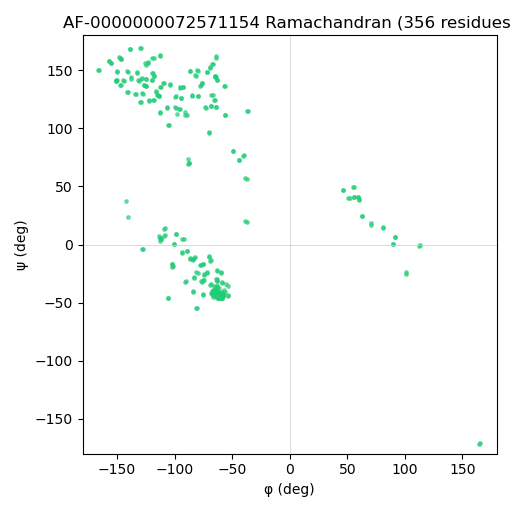.422 -5.617 1 86.5 176 GLU B O 1
ATOM 2933 N N . LYS B 1 177 ? 14.102 24.844 -7.078 1 84.12 177 LYS B N 1
ATOM 2934 C CA . LYS B 1 177 ? 15.07 25.703 -7.758 1 84.12 177 LYS B CA 1
ATOM 2935 C C . LYS B 1 177 ? 14.375 26.75 -8.609 1 84.12 177 LYS B C 1
ATOM 2937 O O . LYS B 1 177 ? 14.867 27.875 -8.734 1 84.12 177 LYS B O 1
ATOM 2942 N N . ALA B 1 178 ? 13.281 26.422 -9.078 1 81.12 178 ALA B N 1
ATOM 2943 C CA . ALA B 1 178 ? 12.562 27.344 -9.953 1 81.12 178 ALA B CA 1
ATOM 2944 C C . ALA B 1 178 ? 11.906 28.453 -9.156 1 81.12 178 ALA B C 1
ATOM 2946 O O . ALA B 1 178 ? 11.719 29.562 -9.664 1 81.12 178 ALA B O 1
ATOM 2947 N N . VAL B 1 179 ? 11.5 28.188 -8.008 1 71.81 179 VAL B N 1
ATOM 2948 C CA . VAL B 1 179 ? 10.828 29.172 -7.164 1 71.81 179 VAL B CA 1
ATOM 2949 C C . VAL B 1 179 ? 11.867 30.094 -6.508 1 71.81 179 VAL B C 1
ATOM 2951 O O . VAL B 1 179 ? 11.578 31.25 -6.199 1 71.81 179 VAL B O 1
ATOM 2954 N N . LYS B 1 180 ? 13.133 29.688 -6.328 1 64.62 180 LYS B N 1
ATOM 2955 C CA . LYS B 1 180 ? 14.203 30.547 -5.816 1 64.62 180 LYS B CA 1
ATOM 2956 C C . LYS B 1 180 ? 14.805 31.391 -6.926 1 64.62 180 LYS B C 1
ATOM 2958 O O . LYS B 1 180 ? 15.164 32.562 -6.699 1 64.62 180 LYS B O 1
#

Radius of gyration: 22.97 Å; Cα contacts (8 Å, |Δi|>4): 605; chains: 2; bounding box: 41×98×49 Å

Organism: Lactococcus lactis subsp. lactis (strain IL1403) (NCBI:txid272623)

Solvent-accessible surface area (backbone atoms only — not comparable to full-atom values): 19617 Å² total; per-residue (Å²): 131,80,76,71,74,79,62,79,55,71,46,78,43,76,64,48,80,85,46,47,66,59,48,34,53,52,42,49,31,56,77,60,19,39,74,66,56,45,82,46,69,60,47,63,67,55,49,49,50,48,47,66,70,40,70,77,41,80,37,49,47,54,28,34,30,25,46,76,90,32,86,42,34,37,42,32,39,33,69,44,33,85,79,44,16,31,28,34,54,48,76,48,65,39,88,91,57,65,93,70,57,54,65,56,54,49,50,51,51,52,52,47,41,38,38,73,69,66,57,27,49,32,44,30,35,77,42,51,66,82,41,53,72,60,51,52,50,43,43,73,74,58,37,39,79,34,23,59,34,73,54,60,38,43,39,90,89,40,68,33,45,25,30,37,30,37,36,42,41,70,58,50,53,53,50,56,53,66,76,100,130,80,78,74,76,79,62,80,56,71,45,77,42,74,64,48,80,84,46,46,65,59,48,33,54,50,40,48,30,55,77,60,18,38,77,67,55,45,81,46,69,58,46,62,68,56,49,50,52,49,47,64,70,42,70,77,41,80,38,50,46,56,27,34,29,26,45,77,89,32,86,41,34,37,40,31,41,32,68,44,33,84,78,43,16,30,29,32,54,49,76,47,66,39,88,89,57,66,94,70,57,53,64,58,53,49,47,50,50,52,52,46,41,39,38,73,69,66,58,28,49,31,44,31,35,80,42,52,67,82,41,54,71,59,51,51,52,41,43,74,75,57,37,38,80,35,22,60,35,74,54,60,38,43,38,90,89,38,68,35,44,25,31,36,30,36,38,41,42,70,59,50,53,53,50,56,58,68,74,104

Secondary structure (DSSP, 8-state):
---------EEEEE--GGGHHHHHHHHT-HHHHHHTT--S---HHHHHHHHHHHTT-TT-EEEEEEETTEEEEEEEEEEEETTTTEEEEEEEE-TTSTTSSHHHHHHHHHHHHHHHTS--SEEEEEEETT-HHHHHHHHHTT-EEEEEEEEEEEETTEEEEEEEEEEEHHHHHHHHHHH-/---------EEEEE--GGGHHHHHHHHT-HHHHHHTT--S---HHHHHHHHHHHTT-TT-EEEEEEETTEEEEEEEEEEEETTTTEEEEEEEE-TTSTTSSHHHHHHHHHHHHHHHTS--SEEEEEEETT-HHHHHHHHHTT-EEEEEEEEEEEETTEEEEEEEEEEEHHHHHHHHHHH-

Foldseek 3Di:
DPPPVPPFDKDKAFDDLVCLVVVLVQLQDQVNVLFVLDDSDADSVNSNVVCVVCVPPPQKTKMFIDTPNHTFWIKMWHRQDLVQLETEIDIDGDPPCPPVCSRLVRVLVVVCCSCPVVVGFKYKYKGFPPPVVVVVSCVVQPKDFPDFAFQPGDGPHGGTIITIIMDGSVRNVVVVVVVD/DPPPVPPFDKDKAFDDLVCLVVVLVQLQDQVNVLFVLDDSDADSVNSNVVCVVCVPPPQKTKMFIDTPNHTFWIKMWHRQDLVQLETEIDIDGDPPCPPVCSRLVRVLVVVCCSCPVVVGFKYKYKGFPPPVVVVVSCVVQPKDFPDFAFQPGDGPHGGTIITIIMDGSVRNVVVVVVVD

InterPro domains:
  IPR000182 GNAT domain [PF13302] (11-144)
  IPR000182 GNAT domain [PS51186] (10-170)
  IPR016181 Acyl-CoA N-acyltransferase [SSF55729] (8-169)